Protein AF-A0A3D5NX37-F1 (afdb_monomer_lite)

Structure (mmCIF, N/CA/C/O backbone):
data_AF-A0A3D5NX37-F1
#
_entry.id   AF-A0A3D5NX37-F1
#
loop_
_atom_site.group_PDB
_atom_site.id
_atom_site.type_symbol
_atom_site.label_atom_id
_atom_site.label_alt_id
_atom_site.label_comp_id
_atom_site.label_asym_id
_atom_site.label_entity_id
_atom_site.label_seq_id
_atom_site.pdbx_PDB_ins_code
_atom_site.Cartn_x
_atom_site.Cartn_y
_atom_site.Cartn_z
_atom_site.occupancy
_atom_site.B_iso_or_equiv
_atom_site.auth_seq_id
_atom_site.auth_comp_id
_atom_site.auth_asym_id
_atom_site.auth_atom_id
_atom_site.pdbx_PDB_model_num
ATOM 1 N N . GLY A 1 1 ? -10.694 -16.046 5.430 1.00 52.34 1 GLY A N 1
ATOM 2 C CA . GLY A 1 1 ? -11.093 -16.613 4.126 1.00 52.34 1 GLY A CA 1
ATOM 3 C C . GLY A 1 1 ? -11.030 -15.527 3.077 1.00 52.34 1 GLY A C 1
ATOM 4 O O . GLY A 1 1 ? -11.311 -14.382 3.420 1.00 52.34 1 GLY A O 1
ATOM 5 N N . GLN A 1 2 ? -10.604 -15.851 1.856 1.00 57.47 2 GLN A N 1
ATOM 6 C CA . GLN A 1 2 ? -10.575 -14.900 0.739 1.00 57.47 2 GLN A CA 1
ATOM 7 C C . GLN A 1 2 ? -12.003 -14.463 0.359 1.00 57.47 2 GLN A C 1
ATOM 9 O O . GLN A 1 2 ? -12.978 -15.148 0.679 1.00 57.47 2 GLN A O 1
ATOM 14 N N . LEU A 1 3 ? -12.136 -13.279 -0.255 1.00 65.81 3 LEU A N 1
ATOM 15 C CA . LEU A 1 3 ? -13.433 -12.781 -0.726 1.00 65.81 3 LEU A CA 1
ATOM 16 C C . LEU A 1 3 ? -13.955 -13.598 -1.904 1.00 65.81 3 LEU A C 1
ATOM 18 O O . LEU A 1 3 ? -15.147 -13.848 -1.960 1.00 65.81 3 LEU A O 1
ATOM 22 N N . ILE A 1 4 ? -13.073 -14.005 -2.811 1.00 71.06 4 ILE A N 1
ATOM 23 C CA . ILE A 1 4 ? -13.372 -14.783 -4.013 1.00 71.06 4 ILE A CA 1
ATOM 24 C C . ILE A 1 4 ? -12.419 -15.975 -4.069 1.00 71.06 4 ILE A C 1
ATOM 26 O O . ILE A 1 4 ? -11.261 -15.837 -3.675 1.00 71.06 4 ILE A O 1
ATOM 30 N N . GLU A 1 5 ? -12.901 -17.122 -4.543 1.00 72.75 5 GLU A N 1
ATOM 31 C CA . GLU A 1 5 ? -12.061 -18.300 -4.775 1.00 72.75 5 GLU A CA 1
ATOM 32 C C . GLU A 1 5 ? -11.353 -18.179 -6.142 1.00 72.75 5 GLU A C 1
ATOM 34 O O . GLU A 1 5 ? -12.029 -17.856 -7.127 1.00 72.75 5 GLU A O 1
ATOM 39 N N . PRO A 1 6 ? -10.033 -18.442 -6.243 1.00 58.53 6 PRO A N 1
ATOM 40 C CA . PRO A 1 6 ? -9.231 -18.164 -7.445 1.00 58.53 6 PRO A CA 1
ATOM 41 C C . PRO A 1 6 ? -9.732 -18.816 -8.745 1.00 58.53 6 PRO A C 1
ATOM 43 O O . PRO A 1 6 ? -9.605 -18.223 -9.814 1.00 58.53 6 PRO A O 1
ATOM 46 N N . ASP A 1 7 ? -10.351 -19.997 -8.659 1.00 73.69 7 ASP A N 1
ATOM 47 C CA . ASP A 1 7 ? -10.769 -20.795 -9.824 1.00 73.69 7 ASP A CA 1
ATOM 48 C C . ASP A 1 7 ? -12.284 -20.762 -10.086 1.00 73.69 7 ASP A C 1
ATOM 50 O O . ASP A 1 7 ? -12.799 -21.445 -10.980 1.00 73.69 7 ASP A O 1
ATOM 54 N N . GLN A 1 8 ? -13.029 -19.961 -9.322 1.00 72.00 8 GLN A N 1
ATOM 55 C CA . GLN A 1 8 ? -14.478 -19.873 -9.446 1.00 72.00 8 GLN A CA 1
ATOM 56 C C . GLN A 1 8 ? -14.884 -18.651 -10.280 1.00 72.00 8 GLN A C 1
ATOM 58 O O . GLN A 1 8 ? -14.531 -17.509 -9.991 1.00 72.00 8 GLN A O 1
ATOM 63 N N . LYS A 1 9 ? -15.691 -18.875 -11.325 1.00 72.31 9 LYS A N 1
ATOM 64 C CA . LYS A 1 9 ? -16.332 -17.784 -12.073 1.00 72.31 9 LYS A CA 1
ATOM 65 C C . LYS A 1 9 ? -17.562 -17.298 -11.314 1.00 72.31 9 LYS A C 1
ATOM 67 O O . LYS A 1 9 ? -18.490 -18.068 -11.084 1.00 72.31 9 LYS A O 1
ATOM 72 N N . TYR A 1 10 ? -17.588 -16.011 -10.993 1.00 74.81 10 TYR A N 1
ATOM 73 C CA . TYR A 1 10 ? -18.726 -15.345 -10.361 1.00 74.81 10 TYR A CA 1
ATOM 74 C C . TYR A 1 10 ? -19.399 -14.398 -11.355 1.00 74.81 10 TYR A C 1
ATOM 76 O O . TYR A 1 10 ? -18.721 -13.752 -12.160 1.00 74.81 10 TYR A O 1
ATOM 84 N N . ALA A 1 11 ? -20.728 -14.275 -11.303 1.00 82.12 11 ALA A N 1
ATOM 85 C CA . ALA A 1 11 ? -21.389 -13.203 -12.033 1.00 82.12 11 ALA A CA 1
ATOM 86 C C . ALA A 1 11 ? -21.051 -11.854 -11.379 1.00 82.12 11 ALA A C 1
ATOM 88 O O . ALA A 1 11 ? -20.860 -11.765 -10.167 1.00 82.12 11 ALA A O 1
ATOM 89 N N . LYS A 1 12 ? -21.042 -10.769 -12.166 1.00 77.81 12 LYS A N 1
ATOM 90 C CA . LYS A 1 12 ? -20.786 -9.410 -11.651 1.00 77.81 12 LYS A CA 1
ATOM 91 C C . LYS A 1 12 ? -21.689 -9.064 -10.459 1.00 77.81 12 LYS A C 1
ATOM 93 O O . LYS A 1 12 ? -21.225 -8.448 -9.509 1.00 77.81 12 LYS A O 1
ATOM 98 N N . LYS A 1 13 ? -22.961 -9.474 -10.507 1.00 78.94 13 LYS A N 1
ATOM 99 C CA . LYS A 1 13 ? -23.920 -9.263 -9.417 1.00 78.94 13 LYS A CA 1
ATOM 100 C C . LYS A 1 13 ? -23.505 -9.992 -8.136 1.00 78.94 13 LYS A C 1
ATOM 102 O O . LYS A 1 13 ? -23.532 -9.381 -7.081 1.00 78.94 13 LYS A O 1
ATOM 107 N N . ASP A 1 14 ? -23.064 -11.243 -8.237 1.00 78.12 14 ASP A N 1
ATOM 108 C CA . ASP A 1 14 ? -22.654 -12.033 -7.070 1.00 78.12 14 ASP A CA 1
ATOM 109 C C . ASP A 1 14 ? -21.410 -11.440 -6.408 1.00 78.12 14 ASP A C 1
ATOM 111 O O . ASP A 1 14 ? -21.347 -11.345 -5.187 1.00 78.12 14 ASP A O 1
ATOM 115 N N . ILE A 1 15 ? -20.454 -10.965 -7.215 1.00 74.62 15 ILE A N 1
ATOM 116 C CA . ILE A 1 15 ? -19.291 -10.224 -6.718 1.00 74.62 15 ILE A CA 1
ATOM 117 C C . ILE A 1 15 ? -19.773 -8.986 -5.958 1.00 74.62 15 ILE A C 1
ATOM 119 O O . ILE A 1 15 ? -19.426 -8.813 -4.797 1.00 74.62 15 ILE A O 1
ATOM 123 N N . LEU A 1 16 ? -20.620 -8.154 -6.566 1.00 78.00 16 LEU A N 1
ATOM 124 C CA . LEU A 1 16 ? -21.129 -6.944 -5.916 1.00 78.00 16 LEU A CA 1
ATOM 125 C C . LEU A 1 16 ? -21.883 -7.250 -4.615 1.00 78.00 16 LEU A C 1
ATOM 127 O O . LEU A 1 16 ? -21.666 -6.564 -3.621 1.00 78.00 16 LEU A O 1
ATOM 131 N N . ASP A 1 17 ? -22.695 -8.305 -4.586 1.00 78.81 17 ASP A N 1
ATOM 132 C CA . ASP A 1 17 ? -23.428 -8.726 -3.392 1.00 78.81 17 ASP A CA 1
ATOM 133 C C . ASP A 1 17 ? -22.478 -9.243 -2.295 1.00 78.81 17 ASP A C 1
ATOM 135 O O . ASP A 1 17 ? -22.667 -8.952 -1.112 1.00 78.81 17 ASP A O 1
ATOM 139 N N . MET A 1 18 ? -21.431 -9.991 -2.658 1.00 76.88 18 MET A N 1
ATOM 140 C CA . MET A 1 18 ? -20.405 -10.460 -1.719 1.00 76.88 18 MET A CA 1
ATOM 141 C C . MET A 1 18 ? -19.597 -9.298 -1.139 1.00 76.88 18 MET A C 1
ATOM 143 O O . MET A 1 18 ? -19.368 -9.257 0.073 1.00 76.88 18 MET A O 1
ATOM 147 N N . PHE A 1 19 ? -19.220 -8.338 -1.985 1.00 77.50 19 PHE A N 1
ATOM 148 C CA . PHE A 1 19 ? -18.574 -7.094 -1.577 1.00 77.50 19 PHE A CA 1
ATOM 149 C C . PHE A 1 19 ? -19.484 -6.304 -0.630 1.00 77.50 19 PHE A C 1
ATOM 151 O O . PHE A 1 19 ? -19.064 -5.993 0.478 1.00 77.50 19 PHE A O 1
ATOM 158 N N . ALA A 1 20 ? -20.749 -6.073 -0.988 1.00 77.75 20 ALA A N 1
ATOM 159 C CA . ALA A 1 20 ? -21.695 -5.312 -0.167 1.00 77.75 20 ALA A CA 1
ATOM 160 C C . ALA A 1 20 ? -21.961 -5.943 1.212 1.00 77.75 20 ALA A C 1
ATOM 162 O O . ALA A 1 20 ? -22.226 -5.234 2.178 1.00 77.75 20 ALA A O 1
ATOM 163 N N . ARG A 1 21 ? -21.888 -7.276 1.329 1.00 83.06 21 ARG A N 1
ATOM 164 C CA . ARG A 1 21 ? -22.109 -7.980 2.606 1.00 83.06 21 ARG A CA 1
ATOM 165 C C . ARG A 1 21 ? -20.896 -7.975 3.527 1.00 83.06 21 ARG A C 1
ATOM 167 O O . ARG A 1 21 ? -21.065 -8.019 4.742 1.00 83.06 21 ARG A O 1
ATOM 174 N N . ARG A 1 22 ? -19.686 -8.018 2.965 1.00 88.38 22 ARG A N 1
ATOM 175 C CA . ARG A 1 22 ? -18.446 -8.222 3.735 1.00 88.38 22 ARG A CA 1
ATOM 176 C C . ARG A 1 22 ? -17.559 -6.995 3.806 1.00 88.38 22 ARG A C 1
ATOM 178 O O . ARG A 1 22 ? -16.679 -6.957 4.660 1.00 88.38 22 ARG A O 1
ATOM 185 N N . MET A 1 23 ? -17.762 -6.013 2.940 1.00 91.44 23 MET A N 1
ATOM 186 C CA . MET A 1 23 ? -17.013 -4.771 2.973 1.00 91.44 23 MET A CA 1
ATOM 187 C C . MET A 1 23 ? -17.841 -3.658 3.589 1.00 91.44 23 MET A C 1
ATOM 189 O O . MET A 1 23 ? -19.000 -3.444 3.255 1.00 91.44 23 MET A O 1
ATOM 193 N N . SER A 1 24 ? -17.203 -2.927 4.487 1.00 93.50 24 SER A N 1
ATOM 194 C CA . SER A 1 24 ? -17.636 -1.600 4.912 1.00 93.50 24 SER A CA 1
ATOM 195 C C . SER A 1 24 ? -16.491 -0.622 4.686 1.00 93.50 24 SER A C 1
ATOM 197 O O . SER A 1 24 ? -15.377 -1.046 4.388 1.00 93.50 24 SER A O 1
ATOM 199 N N . SER A 1 25 ? -16.715 0.670 4.878 1.00 95.31 25 SER A N 1
ATOM 200 C CA . SER A 1 25 ? -15.641 1.660 4.848 1.00 95.31 25 SER A CA 1
ATOM 201 C C . SER A 1 25 ? -15.690 2.569 6.059 1.00 95.31 25 SER A C 1
ATOM 203 O O . SER A 1 25 ? -16.752 2.785 6.639 1.00 95.31 25 SER A O 1
ATOM 205 N N . VAL A 1 26 ? -14.540 3.135 6.385 1.00 96.94 26 VAL A N 1
ATOM 206 C CA . VAL A 1 26 ? -14.404 4.293 7.262 1.00 96.94 26 VAL A CA 1
ATOM 207 C C . VAL A 1 26 ? -13.591 5.349 6.531 1.00 96.94 26 VAL A C 1
ATOM 209 O O . VAL A 1 26 ? -12.770 5.020 5.673 1.00 96.94 26 VAL A O 1
ATOM 212 N N . VAL A 1 27 ? -13.799 6.608 6.884 1.00 98.12 27 VAL A N 1
ATOM 213 C CA . VAL A 1 27 ? -12.935 7.705 6.456 1.00 98.12 27 VAL A CA 1
ATOM 214 C C . VAL A 1 27 ? -12.302 8.302 7.696 1.00 98.12 27 VAL A C 1
ATOM 216 O O . VAL A 1 27 ? -12.977 8.482 8.712 1.00 98.12 27 VAL A O 1
ATOM 219 N N . VAL A 1 28 ? -11.000 8.561 7.630 1.00 97.81 28 VAL A N 1
ATOM 220 C CA . VAL A 1 28 ? -10.253 9.150 8.741 1.00 97.81 28 VAL A CA 1
ATOM 221 C C . VAL A 1 28 ? -9.600 10.458 8.323 1.00 97.81 28 VAL A C 1
ATOM 223 O O . VAL A 1 28 ? -9.287 10.654 7.150 1.00 97.81 28 VAL A O 1
ATOM 226 N N . ASP A 1 29 ? -9.417 11.353 9.285 1.00 97.25 29 ASP A N 1
ATOM 227 C CA . ASP A 1 29 ? -8.592 12.547 9.111 1.00 97.25 29 ASP A CA 1
ATOM 228 C C . ASP A 1 29 ? -7.086 12.199 9.210 1.00 97.25 29 ASP A C 1
ATOM 230 O O . ASP A 1 29 ? -6.731 11.069 9.575 1.00 97.25 29 ASP A O 1
ATOM 234 N N . PRO A 1 30 ? -6.162 13.140 8.930 1.00 96.62 30 PRO A N 1
ATOM 235 C CA . PRO A 1 30 ? -4.724 12.882 9.034 1.00 96.62 30 PRO A CA 1
ATOM 236 C C . PRO A 1 30 ? -4.231 12.581 10.457 1.00 96.62 30 PRO A C 1
ATOM 238 O O . PRO A 1 30 ? -3.122 12.079 10.623 1.00 96.62 30 PRO A O 1
ATOM 241 N N . ALA A 1 31 ? -5.023 12.875 11.494 1.00 97.19 31 ALA A N 1
ATOM 242 C CA . ALA A 1 31 ? -4.719 12.490 12.871 1.00 97.19 31 ALA A CA 1
ATOM 243 C C . ALA A 1 31 ? -5.157 11.045 13.182 1.00 97.19 31 ALA A C 1
ATOM 245 O O . ALA A 1 31 ? -4.852 10.519 14.254 1.00 97.19 31 ALA A O 1
ATOM 246 N N . GLY A 1 32 ? -5.842 10.383 12.247 1.00 96.81 32 GLY A N 1
ATOM 247 C CA . GLY A 1 32 ? -6.384 9.042 12.409 1.00 96.81 32 GLY A CA 1
ATOM 248 C C . GLY A 1 32 ? -7.726 9.008 13.138 1.00 96.81 32 GLY A C 1
ATOM 249 O O . GLY A 1 32 ? -8.132 7.949 13.617 1.00 96.81 32 GLY A O 1
ATOM 250 N N . THR A 1 33 ? -8.428 10.135 13.245 1.00 97.44 33 THR A N 1
ATOM 251 C CA . THR A 1 33 ? -9.773 10.187 13.824 1.00 97.44 33 THR A CA 1
ATOM 252 C C . THR A 1 33 ? -10.800 9.798 12.772 1.00 97.44 33 THR A C 1
ATOM 254 O O . THR A 1 33 ? -10.772 10.305 11.655 1.00 97.44 33 THR A O 1
ATOM 257 N N . VAL A 1 34 ? -11.734 8.911 13.124 1.00 97.19 34 VAL A N 1
ATOM 258 C CA . VAL A 1 34 ? -12.842 8.545 12.231 1.00 97.19 34 VAL A CA 1
ATOM 259 C C . VAL A 1 34 ? -13.775 9.739 12.054 1.00 97.19 34 VAL A C 1
ATOM 261 O O . VAL A 1 34 ? -14.288 10.275 13.037 1.00 97.19 34 VAL A O 1
ATOM 264 N N . ILE A 1 35 ? -14.029 10.108 10.802 1.00 96.94 35 ILE A N 1
ATOM 265 C CA . ILE A 1 35 ? -15.011 11.122 10.427 1.00 96.94 35 ILE A CA 1
ATOM 266 C C . ILE A 1 35 ? -16.388 10.439 10.397 1.00 96.94 35 ILE A C 1
ATOM 268 O O . ILE A 1 35 ? -16.607 9.536 9.584 1.00 96.94 35 ILE A O 1
ATOM 272 N N . PRO A 1 36 ? -17.318 10.794 11.301 1.00 94.50 36 PRO A N 1
ATOM 273 C CA . PRO A 1 36 ? -18.606 10.118 11.389 1.00 94.50 36 PRO A CA 1
ATOM 274 C C . PRO A 1 36 ? -19.481 10.420 10.168 1.00 94.50 36 PRO A C 1
ATOM 276 O O . PRO A 1 36 ? -19.478 11.537 9.658 1.00 94.50 36 PRO A O 1
ATOM 279 N N . ASN A 1 37 ? -20.296 9.439 9.767 1.00 92.56 37 ASN A N 1
ATOM 280 C CA . ASN A 1 37 ? -21.267 9.546 8.668 1.00 92.56 37 ASN A CA 1
ATOM 281 C C . ASN A 1 37 ? -20.660 9.880 7.294 1.00 92.56 37 ASN A C 1
ATOM 283 O O . ASN A 1 37 ? -21.340 10.491 6.479 1.00 92.56 37 ASN A O 1
ATOM 287 N N . LEU A 1 38 ? -19.405 9.492 7.054 1.00 93.69 38 LEU A N 1
ATOM 288 C CA . LEU A 1 38 ? -18.746 9.624 5.758 1.00 93.69 38 LEU A CA 1
ATOM 289 C C . LEU A 1 38 ? -18.223 8.256 5.304 1.00 93.69 38 LEU A C 1
ATOM 291 O O . LEU A 1 38 ? -17.509 7.580 6.055 1.00 93.69 38 LEU A O 1
ATOM 295 N N . THR A 1 39 ? -18.569 7.842 4.088 1.00 92.00 39 THR A N 1
ATOM 296 C CA . THR A 1 39 ? -18.089 6.599 3.472 1.00 92.00 39 THR A CA 1
ATOM 297 C C . THR A 1 39 ? -17.038 6.866 2.398 1.00 92.00 39 THR A C 1
ATOM 299 O O . THR A 1 39 ? -16.852 7.985 1.927 1.00 92.00 39 THR A O 1
ATOM 302 N N . ALA A 1 40 ? -16.278 5.830 2.033 1.00 91.31 40 ALA A N 1
ATOM 303 C CA . ALA A 1 40 ? -15.161 5.975 1.099 1.00 91.31 40 ALA A CA 1
ATOM 304 C C . ALA A 1 40 ? -15.596 6.406 -0.314 1.00 91.31 40 ALA A C 1
ATOM 306 O O . ALA A 1 40 ? -14.828 7.051 -1.020 1.00 91.31 40 ALA A O 1
ATOM 307 N N . ASP A 1 41 ? -16.813 6.049 -0.713 1.00 88.44 41 ASP A N 1
ATOM 308 C CA . ASP A 1 41 ? -17.465 6.411 -1.972 1.00 88.44 41 ASP A CA 1
ATOM 309 C C . ASP A 1 41 ? -17.902 7.885 -2.041 1.00 88.44 41 ASP A C 1
ATOM 311 O O . ASP A 1 41 ? -18.132 8.399 -3.134 1.00 88.44 41 ASP A O 1
ATOM 315 N N . GLU A 1 42 ? -17.945 8.580 -0.903 1.00 91.12 42 GLU A N 1
ATOM 316 C CA . GLU A 1 42 ? -18.237 10.016 -0.810 1.00 91.12 42 GLU A CA 1
ATOM 317 C C . GLU A 1 42 ? -16.971 10.892 -0.838 1.00 91.12 42 GLU A C 1
ATOM 319 O O . GLU A 1 42 ? -17.073 12.120 -0.858 1.00 91.12 42 GLU A O 1
ATOM 324 N N . VAL A 1 43 ? -15.777 10.286 -0.824 1.00 91.88 43 VAL A N 1
ATOM 325 C CA . VAL A 1 43 ? -14.494 11.005 -0.834 1.00 91.88 43 VAL A CA 1
ATOM 326 C C . VAL A 1 43 ? -14.011 11.210 -2.265 1.00 91.88 43 VAL A C 1
ATOM 328 O O . VAL A 1 43 ? -13.809 10.253 -3.017 1.00 91.88 43 VAL A O 1
ATOM 331 N N . ASN A 1 44 ? -13.759 12.463 -2.633 1.00 88.38 44 ASN A N 1
ATOM 332 C CA . ASN A 1 44 ? -13.175 12.800 -3.923 1.00 88.38 44 ASN A CA 1
ATOM 333 C C . ASN A 1 44 ? -11.655 12.614 -3.904 1.00 88.38 44 ASN A C 1
ATOM 335 O O . ASN A 1 44 ? -10.989 12.765 -2.883 1.00 88.38 44 ASN A O 1
ATOM 339 N N . ALA A 1 45 ? -11.081 12.290 -5.063 1.00 76.62 45 ALA A N 1
ATOM 340 C CA . ALA A 1 45 ? -9.659 11.959 -5.173 1.00 76.62 45 ALA A CA 1
ATOM 341 C C . ALA A 1 45 ? -8.705 13.138 -4.880 1.00 76.62 45 ALA A C 1
ATOM 343 O O . ALA A 1 45 ? -7.512 12.913 -4.684 1.00 76.62 45 ALA A O 1
ATOM 344 N N . ASP A 1 46 ? -9.200 14.375 -4.900 1.00 81.25 46 ASP A N 1
ATOM 345 C CA . ASP A 1 46 ? -8.468 15.605 -4.585 1.00 81.25 46 ASP A CA 1
ATOM 346 C C . ASP A 1 46 ? -8.516 15.986 -3.095 1.00 81.25 46 ASP A C 1
ATOM 348 O O . ASP A 1 46 ? -7.724 16.822 -2.656 1.00 81.25 46 ASP A O 1
ATOM 352 N N . GLU A 1 47 ? -9.376 15.344 -2.299 1.00 87.62 47 GLU A N 1
ATOM 353 C CA . GLU A 1 47 ? -9.464 15.557 -0.853 1.00 87.62 47 GLU A CA 1
ATOM 354 C C . GLU A 1 47 ? -8.319 14.820 -0.143 1.00 87.62 47 GLU A C 1
ATOM 356 O O . GLU A 1 47 ? -8.340 13.607 0.065 1.00 87.62 47 GLU A O 1
ATOM 361 N N . THR A 1 48 ? -7.264 15.554 0.214 1.00 86.81 48 THR A N 1
ATOM 362 C CA . THR A 1 48 ? -6.042 14.969 0.792 1.00 86.81 48 THR A CA 1
ATOM 363 C C . THR A 1 48 ? -6.115 14.744 2.302 1.00 86.81 48 THR A C 1
ATOM 365 O O . THR A 1 48 ? -5.325 13.957 2.835 1.00 86.81 48 THR A O 1
ATOM 368 N N . ASP A 1 49 ? -7.064 15.396 2.975 1.00 92.75 49 ASP A N 1
ATOM 369 C CA . ASP A 1 49 ? -7.357 15.302 4.407 1.00 92.75 49 ASP A CA 1
ATOM 370 C C . ASP A 1 49 ? -8.436 14.259 4.739 1.00 92.75 49 ASP A C 1
ATOM 372 O O . ASP A 1 49 ? -8.740 14.031 5.907 1.00 92.75 49 ASP A O 1
ATOM 376 N N . ARG A 1 50 ? -8.988 13.586 3.726 1.00 96.56 50 ARG A N 1
ATOM 377 C CA . ARG A 1 50 ? -9.944 12.492 3.886 1.00 96.56 50 ARG A CA 1
ATOM 378 C C . ARG A 1 50 ? -9.318 11.204 3.400 1.00 96.56 50 ARG A C 1
ATOM 380 O O . ARG A 1 50 ? -9.023 11.034 2.222 1.00 96.56 50 ARG A O 1
ATOM 387 N N . LEU A 1 51 ? -9.097 10.288 4.330 1.00 97.50 51 LEU A N 1
ATOM 388 C CA . LEU A 1 51 ? -8.347 9.064 4.093 1.00 97.50 51 LEU A CA 1
ATOM 389 C C . LEU A 1 51 ? -9.310 7.868 4.132 1.00 97.50 51 LEU A C 1
ATOM 391 O O . LEU A 1 51 ? -9.628 7.370 5.217 1.00 97.50 51 LEU A O 1
ATOM 395 N N . PRO A 1 52 ? -9.830 7.414 2.975 1.00 97.50 52 PRO A N 1
ATOM 396 C CA . PRO A 1 52 ? -10.771 6.306 2.923 1.00 97.50 52 PRO A CA 1
ATOM 397 C C . PRO A 1 52 ? -10.070 4.965 3.148 1.00 97.50 52 PRO A C 1
ATOM 399 O O . PRO A 1 52 ? -9.044 4.665 2.535 1.00 97.50 52 PRO A O 1
ATOM 402 N N . ILE A 1 53 ? -10.667 4.126 3.990 1.00 97.75 53 ILE A N 1
ATOM 403 C CA . ILE A 1 53 ? -10.195 2.775 4.292 1.00 97.75 53 ILE A CA 1
ATOM 404 C C . ILE A 1 53 ? -11.375 1.819 4.175 1.00 97.75 53 ILE A C 1
ATOM 406 O O . ILE A 1 53 ? -12.400 1.964 4.842 1.00 97.75 53 ILE A O 1
ATOM 410 N N . TYR A 1 54 ? -11.212 0.799 3.348 1.00 96.75 54 TYR A N 1
ATOM 411 C CA . TYR A 1 54 ? -12.158 -0.290 3.203 1.00 96.75 54 TYR A CA 1
ATOM 412 C C . TYR A 1 54 ? -11.812 -1.418 4.176 1.00 96.75 54 TYR A C 1
ATOM 414 O O . TYR A 1 54 ? -10.667 -1.854 4.277 1.00 96.75 54 TYR A O 1
ATOM 422 N N . LEU A 1 55 ? -12.817 -1.913 4.885 1.00 96.25 55 LEU A N 1
ATOM 423 C CA . LEU A 1 55 ? -12.702 -2.943 5.907 1.00 96.25 55 LEU A CA 1
ATOM 424 C C . LEU A 1 55 ? -13.327 -4.228 5.388 1.00 96.25 55 LEU A C 1
ATOM 426 O O . LEU A 1 55 ? -14.526 -4.261 5.112 1.00 96.25 55 LEU A O 1
ATOM 430 N N . LEU A 1 56 ? -12.532 -5.288 5.298 1.00 94.88 56 LEU A N 1
ATOM 431 C CA . LEU A 1 56 ? -13.031 -6.621 4.988 1.00 94.88 56 LEU A CA 1
ATOM 432 C C . LEU A 1 56 ? -13.419 -7.342 6.276 1.00 94.88 56 LEU A C 1
ATOM 434 O O . LEU A 1 56 ? -12.580 -7.520 7.156 1.00 94.88 56 LEU A O 1
ATOM 438 N N . LYS A 1 57 ? -14.655 -7.826 6.358 1.00 93.19 57 LYS A N 1
ATOM 439 C CA . LYS A 1 57 ? -15.185 -8.579 7.494 1.00 93.19 57 LYS A CA 1
ATOM 440 C C . LYS A 1 57 ? -15.381 -10.056 7.170 1.00 93.19 57 LYS A C 1
ATOM 442 O O . LYS A 1 57 ? -15.696 -10.428 6.036 1.00 93.19 57 LYS A O 1
ATOM 447 N N . ASP A 1 58 ? -15.197 -10.900 8.179 1.00 90.38 58 ASP A N 1
ATOM 448 C CA . ASP A 1 58 ? -15.600 -12.303 8.118 1.00 90.38 58 ASP A CA 1
ATOM 449 C C . ASP A 1 58 ? -17.117 -12.478 8.327 1.00 90.38 58 ASP A C 1
ATOM 451 O O . ASP A 1 58 ? -17.875 -11.514 8.440 1.00 90.38 58 ASP A O 1
ATOM 455 N N . ALA A 1 59 ? -17.577 -13.732 8.358 1.00 86.88 59 ALA A N 1
ATOM 456 C CA . ALA A 1 59 ? -18.990 -14.057 8.557 1.00 86.88 59 ALA A CA 1
ATOM 457 C C . ALA A 1 59 ? -19.534 -13.654 9.942 1.00 86.88 59 ALA A C 1
ATOM 459 O O . ALA A 1 59 ? -20.744 -13.505 10.085 1.00 86.88 59 ALA A O 1
ATOM 460 N N . ASN A 1 60 ? -18.659 -13.459 10.932 1.00 88.75 60 ASN A N 1
ATOM 461 C CA . ASN A 1 60 ? -19.015 -13.040 12.287 1.00 88.75 60 ASN A CA 1
ATOM 462 C C . ASN A 1 60 ? -18.953 -11.511 12.451 1.00 88.75 60 ASN A C 1
ATOM 464 O O . ASN A 1 60 ? -19.237 -10.993 13.528 1.00 88.75 60 ASN A O 1
ATOM 468 N N . GLY A 1 61 ? -18.581 -10.782 11.394 1.00 88.38 61 GLY A N 1
ATOM 469 C CA . GLY A 1 61 ? -18.446 -9.329 11.400 1.00 88.38 61 GLY A CA 1
ATOM 470 C C . GLY A 1 61 ? -17.086 -8.819 11.884 1.00 88.38 61 GLY A C 1
ATOM 471 O O . GLY A 1 61 ? -16.896 -7.602 11.934 1.00 88.38 61 GLY A O 1
ATOM 472 N N . ALA A 1 62 ? -16.133 -9.703 12.199 1.00 91.94 62 ALA A N 1
ATOM 473 C CA . ALA A 1 62 ? -14.795 -9.305 12.624 1.00 91.94 62 ALA A CA 1
ATOM 474 C C . ALA A 1 62 ? -13.981 -8.797 11.427 1.00 91.94 62 ALA A C 1
ATOM 476 O O . ALA A 1 62 ? -13.980 -9.412 10.358 1.00 91.94 62 ALA A O 1
ATOM 477 N N . VAL A 1 63 ? -13.276 -7.673 11.595 1.00 94.88 63 VAL A N 1
ATOM 478 C CA . VAL A 1 63 ? -12.420 -7.114 10.539 1.00 94.88 63 VAL A CA 1
ATOM 479 C C . VAL A 1 63 ? -11.178 -7.989 10.371 1.00 94.88 63 VAL A C 1
ATOM 481 O O . VAL A 1 63 ? -10.400 -8.179 11.300 1.00 94.88 63 VAL A O 1
ATOM 484 N N . THR A 1 64 ? -10.986 -8.503 9.161 1.00 95.69 64 THR A N 1
ATOM 485 C CA . THR A 1 64 ? -9.881 -9.392 8.775 1.00 95.69 64 THR A CA 1
ATOM 486 C C . THR A 1 64 ? -8.862 -8.727 7.858 1.00 95.69 64 THR A C 1
ATOM 488 O O . THR A 1 64 ? -7.769 -9.272 7.688 1.00 95.69 64 THR A O 1
ATOM 491 N N . ALA A 1 65 ? -9.202 -7.586 7.249 1.00 97.06 65 ALA A N 1
ATOM 492 C CA . ALA A 1 65 ? -8.269 -6.800 6.453 1.00 97.06 65 ALA A CA 1
ATOM 493 C C . ALA A 1 65 ? -8.665 -5.323 6.367 1.00 97.06 65 ALA A C 1
ATOM 495 O O . ALA A 1 65 ? -9.852 -4.986 6.405 1.00 97.06 65 ALA A O 1
ATOM 496 N N . TYR A 1 66 ? -7.659 -4.479 6.160 1.00 98.12 66 TYR A N 1
ATOM 497 C CA . TYR A 1 66 ? -7.774 -3.039 5.950 1.00 98.12 66 TYR A CA 1
ATOM 498 C C . TYR A 1 66 ? -7.158 -2.698 4.598 1.00 98.12 66 TYR A C 1
ATOM 500 O O . TYR A 1 66 ? -5.965 -2.905 4.400 1.00 98.12 66 TYR A O 1
ATOM 508 N N . CYS A 1 67 ? -7.963 -2.205 3.664 1.00 98.06 67 CYS A N 1
ATOM 509 C CA . CYS A 1 67 ? -7.563 -1.888 2.298 1.00 98.06 67 CYS A CA 1
ATOM 510 C C . CYS A 1 67 ? -7.671 -0.381 2.060 1.00 98.06 67 CYS A C 1
ATOM 512 O O . CYS A 1 67 ? -8.715 0.209 2.328 1.00 98.06 67 CYS A O 1
ATOM 514 N N . PHE A 1 68 ? -6.613 0.248 1.563 1.00 97.88 68 PHE A N 1
ATOM 515 C CA . PHE A 1 68 ? -6.553 1.698 1.378 1.00 97.88 68 PHE A CA 1
ATOM 516 C C . PHE A 1 68 ? -5.850 2.057 0.065 1.00 97.88 68 PHE A C 1
ATOM 518 O O . PHE A 1 68 ? -5.017 1.282 -0.424 1.00 97.88 68 PHE A O 1
ATOM 525 N N . PRO A 1 69 ? -6.233 3.185 -0.562 1.00 97.25 69 PRO A N 1
ATOM 526 C CA . PRO A 1 69 ? -5.648 3.598 -1.825 1.00 97.25 69 PRO A CA 1
ATOM 527 C C . PRO A 1 69 ? -4.185 3.990 -1.634 1.00 97.25 69 PRO A C 1
ATOM 529 O O . PRO A 1 69 ? -3.820 4.620 -0.644 1.00 97.25 69 PRO A O 1
ATOM 532 N N . ILE A 1 70 ? -3.374 3.645 -2.628 1.00 97.88 70 ILE A N 1
ATOM 533 C CA . ILE A 1 70 ? -1.991 4.101 -2.758 1.00 97.88 70 ILE A CA 1
ATOM 534 C C . ILE A 1 70 ? -1.820 4.747 -4.127 1.00 97.88 70 ILE A C 1
ATOM 536 O O . ILE A 1 70 ? -2.339 4.242 -5.132 1.00 97.88 70 ILE A O 1
ATOM 540 N N . SER A 1 71 ? -1.118 5.870 -4.202 1.00 97.31 71 SER A N 1
ATOM 541 C CA . SER A 1 71 ? -0.838 6.486 -5.492 1.00 97.31 71 SER A CA 1
ATOM 542 C C . SER A 1 71 ? 0.332 7.445 -5.462 1.00 97.31 71 SER A C 1
ATOM 544 O O . SER A 1 71 ? 0.547 8.173 -4.500 1.00 97.31 71 SER A O 1
ATOM 546 N N . GLY A 1 72 ? 1.020 7.542 -6.590 1.00 97.56 72 GLY A N 1
ATOM 547 C CA . GLY A 1 72 ? 2.040 8.557 -6.763 1.00 97.56 72 GLY A CA 1
ATOM 548 C C . GLY A 1 72 ? 2.751 8.440 -8.091 1.00 97.56 72 GLY A C 1
ATOM 549 O O . GLY A 1 72 ? 2.315 7.741 -9.007 1.00 97.56 72 GLY A O 1
ATOM 550 N N . LYS A 1 73 ? 3.843 9.184 -8.221 1.00 98.19 73 LYS A N 1
ATOM 551 C CA . LYS A 1 73 ? 4.607 9.258 -9.461 1.00 98.19 73 LYS A CA 1
ATOM 552 C C . LYS A 1 73 ? 5.455 7.989 -9.642 1.00 98.19 73 LYS A C 1
ATOM 554 O O . LYS A 1 73 ? 6.281 7.675 -8.794 1.00 98.19 73 LYS A O 1
ATOM 559 N N . GLY A 1 74 ? 5.253 7.283 -10.756 1.00 96.81 74 GLY A N 1
ATOM 560 C CA . GLY A 1 74 ? 6.171 6.266 -11.280 1.00 96.81 74 GLY A CA 1
ATOM 561 C C . GLY A 1 74 ? 7.302 6.910 -12.091 1.00 96.81 74 GLY A C 1
ATOM 562 O O . GLY A 1 74 ? 7.748 8.012 -11.776 1.00 96.81 74 GLY A O 1
ATOM 563 N N . LEU A 1 75 ? 7.763 6.272 -13.172 1.00 96.81 75 LEU A N 1
ATOM 564 C CA . LEU A 1 75 ? 8.693 6.936 -14.092 1.00 96.81 75 LEU A CA 1
ATOM 565 C C . LEU A 1 75 ? 7.952 7.869 -15.059 1.00 96.81 75 LEU A C 1
ATOM 567 O O . LEU A 1 75 ? 8.309 9.041 -15.188 1.00 96.81 75 LEU A O 1
ATOM 571 N N . TRP A 1 76 ? 6.927 7.355 -15.737 1.00 94.69 76 TRP A N 1
ATOM 572 C CA . TRP A 1 76 ? 6.253 8.048 -16.840 1.00 94.69 76 TRP A CA 1
ATOM 573 C C . TRP A 1 76 ? 4.889 8.611 -16.462 1.00 94.69 76 TRP A C 1
ATOM 575 O O . TRP A 1 76 ? 4.368 9.489 -17.145 1.00 94.69 76 TRP A O 1
ATOM 585 N N . SER A 1 77 ? 4.288 8.086 -15.399 1.00 97.12 77 SER A N 1
ATOM 586 C CA . SER A 1 77 ? 2.872 8.283 -15.112 1.00 97.12 77 SER A CA 1
ATOM 587 C C . SER A 1 77 ? 2.575 8.292 -13.618 1.00 97.12 77 SER A C 1
ATOM 589 O O . SER A 1 77 ? 3.414 7.920 -12.797 1.00 97.12 77 SER A O 1
ATOM 591 N N . THR A 1 78 ? 1.355 8.687 -13.261 1.00 97.81 78 THR A N 1
ATOM 592 C CA . THR A 1 78 ? 0.811 8.382 -11.938 1.00 97.81 78 THR A CA 1
ATOM 593 C C . THR A 1 78 ? 0.417 6.910 -11.889 1.00 97.81 78 THR A C 1
ATOM 595 O O . THR A 1 78 ? -0.408 6.453 -12.682 1.00 97.81 78 THR A O 1
ATOM 598 N N . VAL A 1 79 ? 0.990 6.189 -10.933 1.00 98.44 79 VAL A N 1
ATOM 599 C CA . VAL A 1 79 ? 0.610 4.827 -10.573 1.00 98.44 79 VAL A CA 1
ATOM 600 C C . VAL A 1 79 ? -0.465 4.911 -9.494 1.00 98.44 79 VAL A C 1
ATOM 602 O O . VAL A 1 79 ? -0.306 5.651 -8.524 1.00 98.44 79 VAL A O 1
ATOM 605 N N . LYS A 1 80 ? -1.559 4.168 -9.660 1.00 98.31 80 LYS A N 1
ATOM 606 C CA . LYS A 1 80 ? -2.637 4.046 -8.671 1.00 98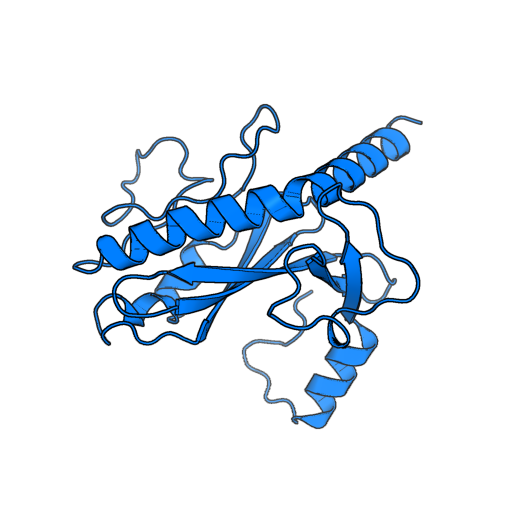.31 80 LYS A CA 1
ATOM 607 C C . LYS A 1 80 ? -2.889 2.586 -8.340 1.00 98.31 80 LYS A C 1
ATOM 609 O O . LYS A 1 80 ? -2.887 1.726 -9.227 1.00 98.31 80 LYS A O 1
ATOM 614 N N . GLY A 1 81 ? -3.144 2.326 -7.070 1.00 98.06 81 GLY A N 1
ATOM 615 C CA . GLY A 1 81 ? -3.325 0.989 -6.549 1.00 98.06 81 GLY A CA 1
ATOM 616 C C . GLY A 1 81 ? -4.083 0.956 -5.234 1.00 98.06 81 GLY A C 1
ATOM 617 O O . GLY A 1 81 ? -4.571 1.974 -4.743 1.00 98.06 81 GLY A O 1
ATOM 618 N N . TYR A 1 82 ? -4.145 -0.243 -4.673 1.00 98.31 82 TYR A N 1
ATOM 619 C CA . TYR A 1 82 ? -4.610 -0.494 -3.317 1.00 98.31 82 TYR A CA 1
ATOM 620 C C . TYR A 1 82 ? -3.597 -1.373 -2.593 1.00 98.31 82 TYR A C 1
ATOM 622 O O . TYR A 1 82 ? -3.082 -2.330 -3.177 1.00 98.31 82 TYR A O 1
ATOM 630 N N . LEU A 1 83 ? -3.350 -1.065 -1.323 1.00 98.69 83 LEU A N 1
ATOM 631 C CA . LEU A 1 83 ? -2.631 -1.932 -0.397 1.00 98.69 83 LEU A CA 1
ATOM 632 C C . LEU A 1 83 ? -3.619 -2.457 0.645 1.00 98.69 83 LEU A C 1
ATOM 634 O O . LEU A 1 83 ? -4.416 -1.693 1.188 1.00 98.69 83 LEU A O 1
ATOM 638 N N . ALA A 1 84 ? -3.553 -3.755 0.932 1.00 98.56 84 ALA A N 1
ATOM 639 C CA . ALA A 1 84 ? -4.321 -4.388 1.989 1.00 98.56 84 ALA A CA 1
ATOM 640 C C . ALA A 1 84 ? -3.394 -4.934 3.078 1.00 98.56 84 ALA A C 1
ATOM 642 O O . ALA A 1 84 ? -2.461 -5.686 2.791 1.00 98.56 84 ALA A O 1
ATOM 643 N N . LEU A 1 85 ? -3.690 -4.598 4.330 1.00 98.75 85 LEU A N 1
ATOM 644 C CA . LEU A 1 85 ? -3.068 -5.173 5.519 1.00 98.75 85 LEU A CA 1
ATOM 645 C C . LEU A 1 85 ? -4.020 -6.176 6.174 1.00 98.75 85 LEU A C 1
ATOM 647 O O . LEU A 1 85 ? -5.240 -6.033 6.088 1.00 98.75 85 LEU A O 1
ATOM 651 N N . ASP A 1 86 ? -3.463 -7.183 6.833 1.00 98.38 86 ASP A N 1
ATOM 652 C CA . ASP A 1 86 ? -4.188 -8.100 7.705 1.00 98.38 86 ASP A CA 1
ATOM 653 C C . ASP A 1 86 ? -4.747 -7.393 8.948 1.00 98.38 86 ASP A C 1
ATOM 655 O O . ASP A 1 86 ? -4.514 -6.208 9.198 1.00 98.38 86 ASP A O 1
ATOM 659 N N . SER A 1 87 ? -5.517 -8.134 9.749 1.00 96.75 87 SER A N 1
ATOM 660 C CA . SER A 1 87 ? -6.111 -7.635 10.993 1.00 96.75 87 SER A CA 1
ATOM 661 C C . SER A 1 87 ? -5.082 -7.180 12.035 1.00 96.75 87 SER A C 1
ATOM 663 O O . SER A 1 87 ? -5.443 -6.445 12.948 1.00 96.75 87 SER A O 1
ATOM 665 N N . ASP A 1 88 ? -3.818 -7.593 11.900 1.00 96.81 88 ASP A N 1
ATOM 666 C CA . ASP A 1 88 ? -2.703 -7.146 12.744 1.00 96.81 88 ASP A CA 1
ATOM 667 C C . ASP A 1 88 ? -2.192 -5.736 12.389 1.00 96.81 88 ASP A C 1
ATOM 669 O O . ASP A 1 88 ? -1.344 -5.194 13.102 1.00 96.81 88 ASP A O 1
ATOM 673 N N . LEU A 1 89 ? -2.698 -5.139 11.297 1.00 98.00 89 LEU A N 1
ATOM 674 C CA . LEU A 1 89 ? -2.292 -3.828 10.787 1.00 98.00 89 LEU A CA 1
ATOM 675 C C . LEU A 1 89 ? -0.778 -3.716 10.553 1.00 98.00 89 LEU A C 1
ATOM 677 O O . LEU A 1 89 ? -0.198 -2.640 10.709 1.00 98.00 89 LEU A O 1
ATOM 681 N N . ASN A 1 90 ? -0.131 -4.829 10.210 1.00 98.38 90 ASN A N 1
ATOM 682 C CA . ASN A 1 90 ? 1.304 -4.900 9.954 1.00 98.38 90 ASN A CA 1
ATOM 683 C C . ASN A 1 90 ? 1.613 -5.778 8.737 1.00 98.38 90 ASN A C 1
ATOM 685 O O . ASN A 1 90 ? 2.389 -5.390 7.865 1.00 98.38 90 ASN A O 1
ATOM 689 N N . THR A 1 91 ? 0.999 -6.956 8.672 1.00 98.69 91 THR A N 1
ATOM 690 C CA . THR A 1 91 ? 1.246 -7.933 7.618 1.00 98.69 91 THR A CA 1
ATOM 691 C C . THR A 1 91 ? 0.475 -7.547 6.360 1.00 98.69 91 THR A C 1
ATOM 693 O O . THR A 1 91 ? -0.726 -7.300 6.395 1.00 98.69 91 THR A O 1
ATOM 696 N N . VAL A 1 92 ? 1.162 -7.483 5.226 1.00 98.75 92 VAL A N 1
ATOM 697 C CA . VAL A 1 92 ? 0.569 -7.197 3.924 1.00 98.75 92 VAL A CA 1
ATOM 698 C C . VAL A 1 92 ? -0.203 -8.422 3.456 1.00 98.75 92 VAL A C 1
ATOM 700 O O . VAL A 1 92 ? 0.367 -9.479 3.184 1.00 98.75 92 VAL A O 1
ATOM 703 N N . ARG A 1 93 ? -1.515 -8.258 3.314 1.00 98.25 93 ARG A N 1
ATOM 704 C CA . ARG A 1 93 ? -2.403 -9.260 2.726 1.00 98.25 93 ARG A CA 1
ATOM 705 C C . ARG A 1 93 ? -2.275 -9.302 1.206 1.00 98.25 93 ARG A C 1
ATOM 707 O O . ARG A 1 93 ? -2.424 -10.362 0.609 1.00 98.25 93 ARG A O 1
ATOM 714 N N . GLY A 1 94 ? -2.026 -8.155 0.583 1.00 98.12 94 GLY A N 1
ATOM 715 C CA . GLY A 1 94 ? -1.830 -8.046 -0.857 1.00 98.12 94 GLY A CA 1
ATOM 716 C C . GLY A 1 94 ? -1.757 -6.599 -1.323 1.00 98.12 94 GLY A C 1
ATOM 717 O O . GLY A 1 94 ? -2.109 -5.676 -0.591 1.00 98.12 94 GLY A O 1
ATOM 718 N N . ILE A 1 95 ? -1.307 -6.414 -2.558 1.00 98.56 95 ILE A N 1
ATOM 719 C CA . ILE A 1 95 ? -1.217 -5.122 -3.236 1.00 98.56 95 ILE A CA 1
ATOM 720 C C . ILE A 1 95 ? -1.707 -5.289 -4.675 1.00 98.56 95 ILE A C 1
ATOM 722 O O . ILE A 1 95 ? -1.585 -6.365 -5.255 1.00 98.56 95 ILE A O 1
ATOM 726 N N . THR A 1 96 ? -2.258 -4.238 -5.268 1.00 98.06 96 THR A N 1
ATOM 727 C CA . THR A 1 96 ? -2.593 -4.226 -6.695 1.00 98.06 96 THR A CA 1
ATOM 728 C C . THR A 1 96 ? -2.391 -2.839 -7.280 1.00 98.06 96 THR A C 1
ATOM 730 O O . THR A 1 96 ? -2.584 -1.840 -6.588 1.00 98.06 96 THR A O 1
ATOM 733 N N . PHE A 1 97 ? -2.041 -2.775 -8.563 1.00 98.06 97 PHE A N 1
ATOM 734 C CA . PHE A 1 97 ? -1.904 -1.537 -9.322 1.00 98.06 97 PHE A CA 1
ATOM 735 C C . PHE A 1 97 ? -2.849 -1.595 -10.520 1.00 98.06 97 PHE A C 1
ATOM 737 O O . PHE A 1 97 ? -2.631 -2.368 -11.450 1.00 98.06 97 PHE A O 1
ATOM 744 N N . TYR A 1 98 ? -3.912 -0.792 -10.489 1.00 95.50 98 TYR A N 1
ATOM 745 C CA . TYR A 1 98 ? -4.997 -0.860 -11.474 1.00 95.50 98 TYR A CA 1
ATOM 746 C C . TYR A 1 98 ? -4.908 0.222 -12.558 1.00 95.50 98 TYR A C 1
ATOM 748 O O . TYR A 1 98 ? -5.620 0.153 -13.557 1.00 95.50 98 TYR A O 1
ATOM 756 N N . SER A 1 99 ? -4.064 1.241 -12.372 1.00 97.38 99 SER A N 1
ATOM 757 C CA . SER A 1 99 ? -3.872 2.313 -13.351 1.00 97.38 99 SER A CA 1
ATOM 758 C C . SER A 1 99 ? -2.425 2.781 -13.349 1.00 97.38 99 SER A C 1
ATOM 760 O O . SER A 1 99 ? -1.923 3.246 -12.327 1.00 97.38 99 SER A O 1
ATOM 762 N N . HIS A 1 100 ? -1.777 2.702 -14.507 1.00 98.12 100 HIS A N 1
ATOM 763 C CA . HIS A 1 100 ? -0.451 3.255 -14.765 1.00 98.12 100 HIS A CA 1
ATOM 764 C C . HIS A 1 100 ? -0.223 3.403 -16.278 1.00 98.12 100 HIS A C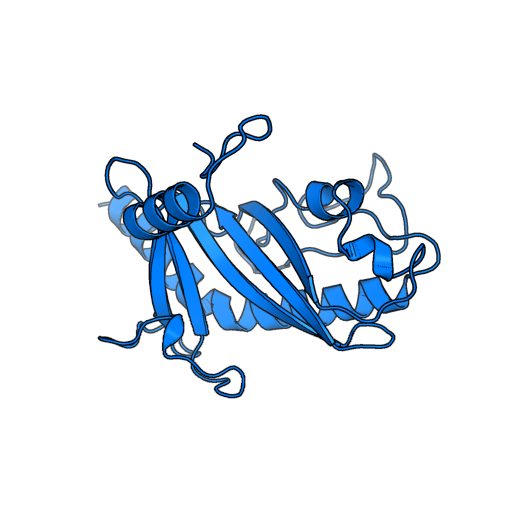 1
ATOM 766 O O . HIS A 1 100 ? -0.882 2.755 -17.087 1.00 98.12 100 HIS A O 1
ATOM 772 N N . GLY A 1 101 ? 0.748 4.230 -16.652 1.00 97.75 101 GLY A N 1
ATOM 773 C CA . GLY A 1 101 ? 1.247 4.422 -18.019 1.00 97.75 101 GLY A CA 1
ATOM 774 C C . GLY A 1 101 ? 2.708 3.994 -18.200 1.00 97.75 101 GLY A C 1
ATOM 775 O O . GLY A 1 101 ? 3.377 4.460 -19.116 1.00 97.75 101 GLY A O 1
ATOM 776 N N . GLU A 1 102 ? 3.232 3.154 -17.304 1.00 98.12 102 GLU A N 1
ATOM 777 C CA . GLU A 1 102 ? 4.604 2.644 -17.390 1.00 98.12 102 GLU A CA 1
ATOM 778 C C . GLU A 1 102 ? 4.820 1.722 -18.607 1.00 98.12 102 GLU A C 1
ATOM 780 O O . GLU A 1 102 ? 3.891 1.090 -19.109 1.00 98.12 102 GLU A O 1
ATOM 785 N N . THR A 1 103 ? 6.067 1.617 -19.073 1.00 97.44 103 THR A N 1
ATOM 786 C CA . THR A 1 103 ? 6.417 0.857 -20.283 1.00 97.44 103 THR A CA 1
ATOM 787 C C . THR A 1 103 ? 6.181 -0.653 -20.097 1.00 97.44 103 THR A C 1
ATOM 789 O O . THR A 1 103 ? 6.770 -1.236 -19.178 1.00 97.44 103 THR A O 1
ATOM 792 N N . PRO A 1 104 ? 5.383 -1.316 -20.960 1.00 96.94 104 PRO A N 1
ATOM 793 C CA . PRO A 1 104 ? 5.192 -2.768 -20.924 1.00 96.94 104 PRO A CA 1
ATOM 794 C C . PRO A 1 104 ? 6.519 -3.538 -21.002 1.00 96.94 104 PRO A C 1
ATOM 796 O O . PRO A 1 104 ? 7.408 -3.160 -21.763 1.00 96.94 104 PRO A O 1
ATOM 799 N N . GLY A 1 105 ? 6.6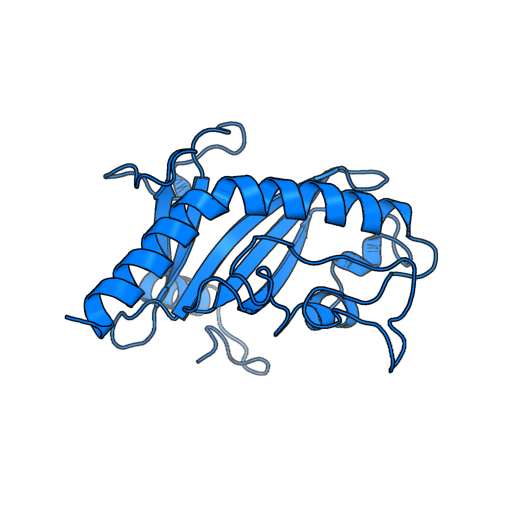64 -4.602 -20.206 1.00 93.75 105 GLY A N 1
ATOM 800 C CA . GLY A 1 105 ? 7.904 -5.387 -20.106 1.00 93.75 105 GLY A CA 1
ATOM 801 C C . GLY A 1 105 ? 9.031 -4.730 -19.294 1.00 93.75 105 GLY A C 1
ATOM 802 O O . GLY A 1 105 ? 10.074 -5.348 -19.096 1.00 93.75 105 GLY A O 1
ATOM 803 N N . LEU A 1 106 ? 8.831 -3.498 -18.815 1.00 94.94 106 LEU A N 1
ATOM 804 C CA . LEU A 1 106 ? 9.689 -2.807 -17.848 1.00 94.94 106 LEU A CA 1
ATOM 805 C C . LEU A 1 106 ? 8.831 -2.415 -16.636 1.00 94.94 106 LEU A C 1
ATOM 807 O O . LEU A 1 106 ? 8.299 -3.280 -15.953 1.00 94.94 106 LEU A O 1
ATOM 811 N N . GLY A 1 107 ? 8.628 -1.119 -16.381 1.00 95.44 107 GLY A N 1
ATOM 812 C CA . GLY A 1 107 ? 7.819 -0.644 -15.256 1.00 95.44 107 GLY A CA 1
ATOM 813 C C . GLY A 1 107 ? 6.355 -1.085 -15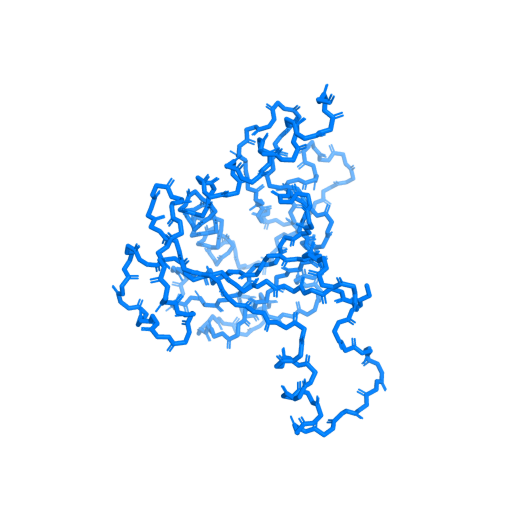.309 1.00 95.44 107 GLY A C 1
ATOM 814 O O . GLY A 1 107 ? 5.698 -1.106 -14.280 1.00 95.44 107 GLY A O 1
ATOM 815 N N . GLY A 1 108 ? 5.841 -1.481 -16.477 1.00 96.44 108 GLY A N 1
ATOM 816 C CA . GLY A 1 108 ? 4.494 -2.036 -16.608 1.00 96.44 108 GLY A CA 1
ATOM 817 C C . GLY A 1 108 ? 4.314 -3.411 -15.957 1.00 96.44 108 GLY A C 1
ATOM 818 O O . GLY A 1 108 ? 3.181 -3.844 -15.778 1.00 96.44 108 GLY A O 1
ATOM 819 N N . GLU A 1 109 ? 5.400 -4.083 -15.565 1.00 97.38 109 GLU A N 1
ATOM 820 C CA . GLU A 1 109 ? 5.330 -5.362 -14.852 1.00 97.38 109 GLU A CA 1
ATOM 821 C C . GLU A 1 109 ? 4.782 -5.232 -13.421 1.00 97.38 109 GLU A C 1
ATOM 823 O O . GLU A 1 109 ? 4.430 -6.237 -12.809 1.00 97.38 109 GLU A O 1
ATOM 828 N N . ILE A 1 110 ? 4.646 -4.008 -12.895 1.00 97.56 110 ILE A N 1
ATOM 829 C CA . ILE A 1 110 ? 4.112 -3.760 -11.547 1.00 97.56 110 ILE A CA 1
ATOM 830 C C . ILE A 1 110 ? 2.697 -4.315 -11.348 1.00 97.56 110 ILE A C 1
ATOM 832 O O . ILE A 1 110 ? 2.315 -4.607 -10.226 1.00 97.56 110 ILE A O 1
ATOM 836 N N . SER A 1 111 ? 1.915 -4.479 -12.417 1.00 96.44 111 SER A N 1
ATOM 837 C CA . SER A 1 111 ? 0.547 -5.009 -12.361 1.00 96.44 111 SER A CA 1
ATOM 838 C C . SER A 1 111 ? 0.461 -6.529 -12.548 1.00 96.44 111 SER A C 1
ATOM 840 O O . SER A 1 111 ? -0.640 -7.068 -12.640 1.00 96.44 111 SER A O 1
ATOM 842 N N . LYS A 1 112 ? 1.595 -7.237 -12.639 1.00 97.38 112 LYS A N 1
ATOM 843 C CA . LYS A 1 112 ? 1.634 -8.690 -12.855 1.00 97.38 112 LYS A CA 1
ATOM 844 C C . LYS A 1 112 ? 1.654 -9.456 -11.540 1.00 97.38 112 LYS A C 1
ATOM 846 O O . LYS A 1 112 ? 2.338 -9.044 -10.605 1.00 97.38 112 LYS A O 1
ATOM 851 N N . ASP A 1 113 ? 0.994 -10.615 -11.536 1.00 96.75 113 ASP A N 1
ATOM 852 C CA . ASP A 1 113 ? 0.895 -11.520 -10.381 1.00 96.75 113 ASP A CA 1
ATOM 853 C C . ASP A 1 113 ? 2.265 -11.810 -9.776 1.00 96.75 113 ASP A C 1
ATOM 855 O O . ASP A 1 113 ? 2.477 -11.572 -8.591 1.00 96.75 113 ASP A O 1
ATOM 859 N N . TRP A 1 114 ? 3.240 -12.169 -10.619 1.00 95.38 114 TRP A N 1
ATOM 860 C CA . TRP A 1 114 ? 4.598 -12.467 -10.167 1.00 95.38 114 TRP A CA 1
ATOM 861 C C . TRP A 1 114 ? 5.200 -11.341 -9.322 1.00 95.38 114 TRP A C 1
ATOM 863 O O . TRP A 1 114 ? 5.964 -11.626 -8.408 1.00 95.38 114 TRP A O 1
ATOM 873 N N . PHE A 1 115 ? 4.889 -10.074 -9.613 1.00 97.81 115 PHE A N 1
ATOM 874 C CA . PHE A 1 115 ? 5.422 -8.931 -8.881 1.00 97.81 115 PHE A CA 1
ATOM 875 C C . PHE A 1 115 ? 4.597 -8.644 -7.627 1.00 97.81 115 PHE A C 1
ATOM 877 O O . PHE A 1 115 ? 5.162 -8.545 -6.539 1.00 97.81 115 PHE A O 1
ATOM 884 N N . ILE A 1 116 ? 3.270 -8.548 -7.742 1.00 97.50 116 ILE A N 1
ATOM 885 C CA . ILE A 1 116 ? 2.407 -8.208 -6.599 1.00 97.50 116 ILE A CA 1
ATOM 886 C C . ILE A 1 116 ? 2.395 -9.306 -5.524 1.00 97.50 116 ILE A C 1
ATOM 888 O O . ILE A 1 116 ? 2.303 -8.996 -4.336 1.00 97.50 116 ILE A O 1
ATOM 892 N N . GLU A 1 117 ? 2.585 -10.573 -5.901 1.00 97.62 117 GLU A N 1
ATOM 893 C CA . GLU A 1 117 ? 2.690 -11.699 -4.966 1.00 97.62 117 GLU A CA 1
ATOM 894 C C . GLU A 1 117 ? 3.913 -11.593 -4.048 1.00 97.62 117 GLU A C 1
ATOM 896 O O . GLU A 1 117 ? 3.872 -12.080 -2.919 1.00 97.62 117 GLU A O 1
ATOM 901 N N . ASN A 1 118 ? 4.978 -10.889 -4.463 1.00 96.81 118 ASN A N 1
ATOM 902 C CA . ASN A 1 118 ? 6.146 -10.671 -3.604 1.00 96.81 118 ASN A CA 1
ATOM 903 C C . ASN A 1 118 ? 5.798 -9.896 -2.325 1.00 96.81 118 ASN A C 1
ATOM 905 O O . ASN A 1 118 ? 6.535 -9.992 -1.343 1.00 96.81 118 ASN A O 1
ATOM 909 N N . PHE A 1 119 ? 4.718 -9.110 -2.332 1.00 98.50 119 PHE A N 1
ATOM 910 C CA . PHE A 1 119 ? 4.311 -8.285 -1.197 1.00 98.50 119 PHE A CA 1
ATOM 911 C C . PHE A 1 119 ? 3.537 -9.067 -0.138 1.00 98.50 119 PHE A C 1
ATOM 913 O O . PHE A 1 119 ? 3.503 -8.642 1.014 1.00 98.50 119 PHE A O 1
ATOM 920 N N . VAL A 1 120 ? 2.922 -10.197 -0.490 1.00 98.38 120 VAL A N 1
ATOM 921 C CA . VAL A 1 120 ? 2.100 -10.970 0.447 1.00 98.38 120 VAL A CA 1
ATOM 922 C C . VAL A 1 120 ? 2.970 -11.490 1.597 1.00 98.38 120 VAL A C 1
ATOM 924 O O . VAL A 1 120 ? 4.044 -12.054 1.390 1.00 98.38 120 VAL A O 1
ATOM 927 N N . GLY A 1 121 ? 2.519 -11.274 2.833 1.00 98.31 121 GLY A N 1
ATOM 928 C CA . GLY A 1 121 ? 3.224 -11.673 4.053 1.00 98.31 121 GLY A CA 1
ATOM 929 C C . GLY A 1 121 ? 4.376 -10.750 4.471 1.00 98.31 121 GLY A C 1
ATOM 930 O O . GLY A 1 121 ? 5.005 -10.997 5.503 1.00 98.31 121 GLY A O 1
ATOM 931 N N . LYS A 1 122 ? 4.671 -9.690 3.708 1.00 98.56 122 LYS A N 1
ATOM 932 C CA . LYS A 1 122 ? 5.637 -8.658 4.115 1.00 98.56 122 LYS A CA 1
ATOM 933 C C . LYS A 1 122 ? 5.085 -7.820 5.265 1.00 98.56 122 LYS A C 1
ATOM 935 O O . LYS A 1 122 ? 3.880 -7.777 5.471 1.00 98.56 122 LYS A O 1
ATOM 940 N N . LYS A 1 123 ? 5.953 -7.162 6.027 1.00 98.56 123 LYS A N 1
ATOM 941 C CA . LYS A 1 123 ? 5.582 -6.395 7.224 1.00 98.56 123 LYS A CA 1
ATOM 942 C C . LYS A 1 123 ? 5.952 -4.934 7.064 1.00 98.56 123 LYS A C 1
ATOM 944 O O . LYS A 1 123 ? 7.064 -4.649 6.637 1.00 98.56 123 LYS A O 1
ATOM 949 N N . ILE A 1 124 ? 5.057 -4.023 7.430 1.00 98.56 124 ILE A N 1
ATOM 950 C CA . ILE A 1 124 ? 5.314 -2.577 7.340 1.00 98.56 124 ILE A CA 1
ATOM 951 C C . ILE A 1 124 ? 5.994 -2.002 8.590 1.00 98.56 124 ILE A C 1
ATOM 953 O O . ILE A 1 124 ? 6.485 -0.877 8.538 1.00 98.56 124 ILE A O 1
ATOM 957 N N . LEU A 1 125 ? 6.018 -2.741 9.703 1.00 98.44 125 LEU A N 1
ATOM 958 C CA . LEU A 1 125 ? 6.649 -2.337 10.962 1.00 98.44 125 LEU A CA 1
ATOM 959 C C . LEU A 1 125 ? 7.880 -3.189 11.271 1.00 98.44 125 LEU A C 1
ATOM 961 O O . LEU A 1 125 ? 7.851 -4.403 11.056 1.00 98.44 125 LEU A O 1
ATOM 965 N N . ASP A 1 126 ? 8.912 -2.577 11.850 1.00 96.94 126 ASP A N 1
ATOM 966 C CA . ASP A 1 126 ? 10.065 -3.288 12.405 1.00 96.94 126 ASP A CA 1
ATOM 967 C C . ASP A 1 126 ? 9.735 -3.997 13.736 1.00 96.94 126 ASP A C 1
ATOM 969 O O . ASP A 1 126 ? 8.616 -3.947 14.255 1.00 96.94 126 ASP A O 1
ATOM 973 N N . THR A 1 127 ? 10.730 -4.664 14.326 1.00 94.38 127 THR A N 1
ATOM 974 C CA . THR A 1 127 ? 10.581 -5.376 15.608 1.00 94.38 127 THR A CA 1
ATOM 975 C C . THR A 1 127 ? 10.283 -4.464 16.798 1.00 94.38 127 THR A C 1
ATOM 977 O O . THR A 1 127 ? 9.827 -4.955 17.827 1.00 94.38 127 THR A O 1
ATOM 980 N N . ASN A 1 128 ? 10.541 -3.161 16.677 1.00 94.38 128 ASN A N 1
ATOM 981 C CA . ASN A 1 128 ? 10.245 -2.158 17.699 1.00 94.38 128 ASN A CA 1
ATOM 982 C C . ASN A 1 128 ? 8.864 -1.512 17.487 1.00 94.38 128 ASN A C 1
ATOM 984 O O . ASN A 1 128 ? 8.474 -0.644 18.264 1.00 94.38 128 ASN A O 1
ATOM 988 N N . GLY A 1 129 ? 8.131 -1.906 16.438 1.00 94.56 129 GLY A N 1
ATOM 989 C CA . GLY A 1 129 ? 6.847 -1.316 16.066 1.00 94.56 129 GLY A CA 1
ATOM 990 C C . GLY A 1 129 ? 6.962 -0.010 15.274 1.00 94.56 129 GLY A C 1
ATOM 991 O O . GLY A 1 129 ? 5.951 0.662 15.073 1.00 94.56 129 GLY A O 1
ATOM 992 N N . SER A 1 130 ? 8.160 0.354 14.810 1.00 96.94 130 SER A N 1
ATOM 993 C CA . SER A 1 130 ? 8.377 1.551 13.992 1.00 96.94 130 SER A CA 1
ATOM 994 C C . SER A 1 130 ? 7.987 1.282 12.544 1.00 96.94 130 SER A C 1
ATOM 996 O O . SER A 1 130 ? 8.325 0.235 11.994 1.00 96.94 130 SER A O 1
ATOM 998 N N . LEU A 1 131 ? 7.301 2.233 11.908 1.00 98.19 131 LEU A N 1
ATOM 999 C CA . LEU A 1 131 ? 6.946 2.136 10.493 1.00 98.19 131 LEU A CA 1
ATOM 1000 C C . LEU A 1 131 ? 8.210 2.203 9.624 1.00 98.19 131 LEU A C 1
ATOM 1002 O O . LEU A 1 131 ? 8.927 3.199 9.643 1.00 98.19 131 LEU A O 1
ATOM 1006 N N . VAL A 1 132 ? 8.452 1.146 8.851 1.00 98.06 132 VAL A N 1
ATOM 1007 C CA . VAL A 1 132 ? 9.568 1.032 7.894 1.00 98.06 132 VAL A CA 1
ATOM 1008 C C . VAL A 1 132 ? 9.100 0.786 6.456 1.00 98.06 132 VAL A C 1
ATOM 1010 O O . VAL A 1 132 ? 9.895 0.902 5.525 1.00 98.06 132 VAL A O 1
ATOM 1013 N N . GLY A 1 133 ? 7.817 0.464 6.266 1.00 97.44 133 GLY A N 1
ATOM 1014 C CA . GLY A 1 133 ? 7.216 0.225 4.956 1.00 97.44 133 GLY A CA 1
ATOM 1015 C C . GLY A 1 133 ? 7.764 -1.012 4.241 1.00 97.44 133 GLY A C 1
ATOM 1016 O O . GLY A 1 133 ? 8.385 -1.881 4.852 1.00 97.44 133 GLY A O 1
ATOM 1017 N N . ILE A 1 134 ? 7.502 -1.097 2.932 1.00 98.38 134 ILE A N 1
ATOM 1018 C CA . ILE A 1 134 ? 8.024 -2.144 2.044 1.00 98.38 134 ILE A CA 1
ATOM 1019 C C . ILE A 1 134 ? 8.892 -1.502 0.963 1.00 98.38 134 ILE A C 1
ATOM 1021 O O . ILE A 1 134 ? 8.451 -0.590 0.272 1.00 98.38 134 ILE A O 1
ATOM 1025 N N . THR A 1 135 ? 10.113 -2.004 0.787 1.00 98.25 135 THR A N 1
ATOM 1026 C CA . THR A 1 135 ? 11.062 -1.527 -0.225 1.00 98.25 135 THR A CA 1
ATOM 1027 C C . THR A 1 135 ? 11.160 -2.491 -1.402 1.00 98.25 135 THR A C 1
ATOM 1029 O O . THR A 1 135 ? 11.532 -3.654 -1.245 1.00 98.25 135 THR A O 1
ATOM 1032 N N . ILE A 1 136 ? 10.913 -1.988 -2.605 1.00 98.06 136 ILE A N 1
ATOM 1033 C CA . ILE A 1 136 ? 11.285 -2.633 -3.862 1.00 98.06 136 ILE A CA 1
ATOM 1034 C C . ILE A 1 136 ? 12.785 -2.443 -4.069 1.00 98.06 136 ILE A C 1
ATOM 1036 O O . ILE A 1 136 ? 13.277 -1.315 -4.179 1.00 98.06 136 ILE A O 1
ATOM 1040 N N . GLU A 1 137 ? 13.519 -3.550 -4.114 1.00 96.81 137 GLU A N 1
ATOM 1041 C CA . GLU A 1 137 ? 14.957 -3.539 -4.363 1.00 96.81 137 GLU A CA 1
ATOM 1042 C C . GLU A 1 137 ? 15.287 -3.227 -5.830 1.00 96.81 137 GLU A C 1
ATOM 1044 O O . GLU A 1 137 ? 14.439 -3.243 -6.717 1.00 96.81 137 GLU A O 1
ATOM 1049 N N . LYS A 1 138 ? 16.560 -2.947 -6.130 1.00 91.31 138 LYS A N 1
ATOM 1050 C CA . LYS A 1 138 ? 16.991 -2.690 -7.520 1.00 91.31 138 LYS A CA 1
ATOM 1051 C C . LYS A 1 138 ? 16.878 -3.931 -8.420 1.00 91.31 138 LYS A C 1
ATOM 1053 O O . LYS A 1 138 ? 16.772 -3.803 -9.638 1.00 91.31 138 LYS A O 1
ATOM 1058 N N . GLY A 1 139 ? 16.946 -5.117 -7.831 1.00 91.94 139 GLY A N 1
ATOM 1059 C CA . GLY A 1 139 ? 16.865 -6.398 -8.522 1.00 91.94 139 GLY A CA 1
ATOM 1060 C C . GLY A 1 139 ? 16.362 -7.476 -7.575 1.00 91.94 139 GLY A C 1
ATOM 1061 O O . GLY A 1 139 ? 15.794 -7.163 -6.530 1.00 91.94 139 GLY A O 1
ATOM 1062 N N . LYS A 1 140 ? 16.578 -8.742 -7.929 1.00 93.31 140 LYS A N 1
ATOM 1063 C CA . LYS A 1 140 ? 16.126 -9.859 -7.096 1.00 93.31 140 LYS A CA 1
ATOM 1064 C C . LYS A 1 140 ? 16.798 -9.862 -5.727 1.00 93.31 140 LYS A C 1
ATOM 1066 O O . LYS A 1 140 ? 18.012 -9.658 -5.617 1.00 93.31 140 LYS A O 1
ATOM 1071 N N . LEU A 1 141 ? 16.012 -10.150 -4.698 1.00 92.25 141 LEU A N 1
ATOM 1072 C CA . LEU A 1 141 ? 16.490 -10.358 -3.344 1.00 92.25 141 LEU A CA 1
ATOM 1073 C C . LEU A 1 141 ? 17.386 -11.592 -3.287 1.00 92.25 141 LEU A C 1
ATOM 1075 O O . LEU A 1 141 ? 17.062 -12.666 -3.795 1.00 92.25 141 LEU A O 1
ATOM 1079 N N . ARG A 1 142 ? 18.527 -11.455 -2.615 1.00 91.31 142 ARG A N 1
ATOM 1080 C CA . ARG A 1 142 ? 19.426 -12.584 -2.363 1.00 91.31 142 ARG A CA 1
ATOM 1081 C C . ARG A 1 142 ? 18.925 -13.390 -1.175 1.00 91.31 142 ARG A C 1
ATOM 1083 O O . ARG A 1 142 ? 18.191 -12.873 -0.340 1.00 91.31 142 ARG A O 1
ATOM 1090 N N . ALA A 1 143 ? 19.342 -14.649 -1.043 1.00 87.69 143 ALA A N 1
ATOM 1091 C CA . ALA A 1 143 ? 18.969 -15.514 0.084 1.00 87.69 143 ALA A CA 1
ATOM 1092 C C . ALA A 1 143 ? 19.381 -14.949 1.466 1.00 87.69 143 ALA A C 1
ATOM 1094 O O . ALA A 1 143 ? 18.688 -15.182 2.452 1.00 87.69 143 ALA A O 1
ATOM 1095 N N . ASP A 1 144 ? 20.432 -14.137 1.513 1.00 91.94 144 ASP A N 1
ATOM 1096 C CA . ASP A 1 144 ? 21.069 -13.573 2.706 1.00 91.94 144 ASP A CA 1
ATOM 1097 C C . ASP A 1 144 ? 20.703 -12.102 2.990 1.00 91.94 144 ASP A C 1
ATOM 1099 O O . ASP A 1 144 ? 21.238 -11.501 3.922 1.00 91.94 144 ASP A O 1
ATOM 1103 N N . THR A 1 145 ? 19.798 -11.494 2.209 1.00 91.81 145 THR A N 1
ATOM 1104 C CA . THR A 1 145 ? 19.365 -10.108 2.445 1.00 91.81 145 THR A CA 1
ATOM 1105 C C . THR A 1 145 ? 18.800 -9.936 3.863 1.00 91.81 145 THR A C 1
ATOM 1107 O O . THR A 1 145 ? 17.933 -10.692 4.294 1.00 91.81 145 THR A O 1
ATOM 1110 N N . LYS A 1 146 ? 19.279 -8.919 4.586 1.00 93.25 146 LYS A N 1
ATOM 1111 C CA . LYS A 1 146 ? 18.736 -8.511 5.891 1.00 93.25 146 LYS A CA 1
ATOM 1112 C C . LYS A 1 146 ? 17.430 -7.729 5.713 1.00 93.25 146 LYS A C 1
ATOM 1114 O O . LYS A 1 146 ? 17.331 -6.934 4.775 1.00 93.25 146 LYS A O 1
ATOM 1119 N N . GLY A 1 147 ? 16.468 -7.916 6.619 1.00 94.31 147 GLY A N 1
ATOM 1120 C CA . GLY A 1 147 ? 15.182 -7.207 6.586 1.00 94.31 147 GLY A CA 1
ATOM 1121 C C . GLY A 1 147 ? 14.302 -7.603 5.395 1.00 94.31 147 GLY A C 1
ATOM 1122 O O . GLY A 1 147 ? 13.615 -6.763 4.822 1.00 94.31 147 GLY A O 1
ATOM 1123 N N . LYS A 1 148 ? 14.374 -8.863 4.951 1.00 95.25 148 LYS A N 1
ATOM 1124 C CA . LYS A 1 148 ? 13.604 -9.398 3.810 1.00 95.25 148 LYS A CA 1
ATOM 1125 C C . LYS A 1 148 ? 12.099 -9.318 3.982 1.00 95.25 148 LYS A C 1
ATOM 1127 O O . LYS A 1 148 ? 11.368 -9.295 2.994 1.00 95.25 148 LYS A O 1
ATOM 1132 N N . GLU A 1 149 ? 11.647 -9.336 5.221 1.00 96.25 149 GLU A N 1
ATOM 1133 C CA . GLU A 1 149 ? 10.269 -9.128 5.626 1.00 96.25 149 GLU A CA 1
ATOM 1134 C C . GLU A 1 149 ? 9.752 -7.741 5.215 1.00 96.25 149 GLU A C 1
ATOM 1136 O O . GLU A 1 149 ? 8.553 -7.596 5.023 1.00 96.25 149 GLU A O 1
ATOM 1141 N N . HIS A 1 150 ? 10.639 -6.767 4.978 1.00 98.19 150 HIS A N 1
ATOM 1142 C CA . HIS A 1 150 ? 10.313 -5.401 4.548 1.00 98.19 150 HIS A CA 1
ATOM 1143 C C . HIS A 1 150 ? 10.676 -5.141 3.083 1.00 98.19 150 HIS A C 1
ATOM 1145 O O . HIS A 1 150 ? 10.739 -3.993 2.652 1.00 98.19 150 HIS A O 1
ATOM 1151 N N . LYS A 1 151 ? 11.013 -6.181 2.310 1.00 98.31 151 LYS A N 1
ATOM 1152 C CA . LYS A 1 151 ? 11.587 -6.015 0.971 1.00 98.31 151 LYS A CA 1
ATOM 1153 C C . LYS A 1 151 ? 10.981 -6.960 -0.051 1.00 98.31 151 LYS A C 1
ATOM 1155 O O . LYS A 1 151 ? 10.651 -8.105 0.272 1.00 98.31 151 LYS A O 1
ATOM 1160 N N . VAL A 1 152 ? 10.924 -6.498 -1.295 1.00 97.81 152 VAL A N 1
ATOM 1161 C CA . VAL A 1 152 ? 10.469 -7.264 -2.463 1.00 97.81 152 VAL A CA 1
ATOM 1162 C C . VAL A 1 152 ? 11.455 -7.154 -3.621 1.00 97.81 152 VAL A C 1
ATOM 1164 O O . VAL A 1 152 ? 12.297 -6.251 -3.657 1.00 97.81 152 VAL A O 1
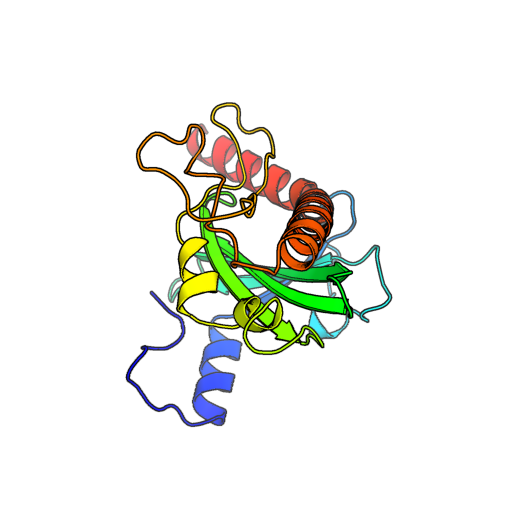ATOM 1167 N N . ASP A 1 153 ? 11.351 -8.088 -4.563 1.00 97.56 153 ASP A N 1
ATOM 1168 C CA . ASP A 1 153 ? 12.173 -8.100 -5.767 1.00 97.56 153 ASP A CA 1
ATOM 1169 C C . ASP A 1 153 ? 11.966 -6.843 -6.621 1.00 97.56 153 ASP A C 1
ATOM 1171 O O . ASP A 1 153 ? 10.854 -6.348 -6.802 1.00 97.56 153 ASP A O 1
ATOM 1175 N N . GLY A 1 154 ? 13.060 -6.358 -7.201 1.00 96.94 154 GLY A N 1
ATOM 1176 C CA . GLY A 1 154 ? 13.034 -5.334 -8.235 1.00 96.94 154 GLY A CA 1
ATOM 1177 C C . GLY A 1 154 ? 12.664 -5.864 -9.613 1.00 96.94 154 GLY A C 1
ATOM 1178 O O . GLY A 1 154 ? 12.986 -6.997 -9.975 1.00 96.94 154 GLY A O 1
ATOM 1179 N N . ILE A 1 155 ? 12.093 -4.985 -10.435 1.00 96.50 155 ILE A N 1
ATOM 1180 C CA . ILE A 1 155 ? 11.865 -5.247 -11.855 1.00 96.50 155 ILE A CA 1
ATOM 1181 C C . ILE A 1 155 ? 13.118 -4.848 -12.646 1.00 96.50 155 ILE A C 1
ATOM 1183 O O . ILE A 1 155 ? 13.559 -3.692 -12.619 1.00 96.50 155 ILE A O 1
ATOM 1187 N N . SER A 1 156 ? 13.695 -5.810 -13.369 1.00 94.62 156 SER A N 1
ATOM 1188 C CA . SER A 1 156 ? 14.885 -5.581 -14.195 1.00 94.62 156 SER A CA 1
ATOM 1189 C C . SER A 1 156 ? 14.635 -4.470 -15.220 1.00 94.62 156 SER A C 1
ATOM 1191 O O . SER A 1 156 ? 13.625 -4.472 -15.917 1.00 94.62 156 SER A O 1
ATOM 1193 N N . GLY A 1 157 ? 15.545 -3.496 -15.301 1.00 94.88 157 GLY A N 1
ATOM 1194 C CA . GLY A 1 157 ? 15.423 -2.359 -16.222 1.00 94.88 157 GLY A CA 1
ATOM 1195 C C . GLY A 1 157 ? 14.406 -1.282 -15.815 1.00 94.88 157 GLY A C 1
ATOM 1196 O O . GLY A 1 157 ? 14.311 -0.270 -16.501 1.00 94.88 157 GLY A O 1
ATOM 1197 N N . ALA A 1 158 ? 13.699 -1.434 -14.689 1.00 96.75 158 ALA A N 1
ATOM 1198 C CA . ALA A 1 158 ? 12.658 -0.502 -14.241 1.00 96.75 158 ALA A CA 1
ATOM 1199 C C . ALA A 1 158 ? 12.924 0.085 -12.843 1.00 96.75 158 ALA A C 1
ATOM 1201 O O . ALA A 1 158 ? 12.007 0.353 -12.066 1.00 96.75 158 ALA A O 1
ATOM 1202 N N . THR A 1 159 ? 14.197 0.328 -12.512 1.00 96.62 159 THR A N 1
ATOM 1203 C CA . THR A 1 159 ? 14.601 0.864 -11.200 1.00 96.62 159 THR A CA 1
ATOM 1204 C C . THR A 1 159 ? 13.917 2.190 -10.854 1.00 96.62 159 THR A C 1
ATOM 1206 O O . THR A 1 159 ? 13.620 2.422 -9.688 1.00 96.62 159 THR A O 1
ATOM 1209 N N . LEU A 1 160 ? 13.664 3.070 -11.831 1.00 97.56 160 LEU A N 1
ATOM 1210 C CA . LEU A 1 160 ? 13.019 4.362 -11.565 1.00 97.56 160 LEU A CA 1
ATOM 1211 C C . LEU A 1 160 ? 11.535 4.214 -11.206 1.00 97.56 160 LEU A C 1
ATOM 1213 O O . LEU A 1 160 ? 11.084 4.873 -10.276 1.00 97.56 160 LEU A O 1
ATOM 1217 N N . THR A 1 161 ? 10.810 3.306 -11.864 1.00 98.00 161 THR A N 1
ATOM 1218 C CA . THR A 1 161 ? 9.434 2.957 -11.480 1.00 98.00 161 THR A CA 1
ATOM 1219 C C . THR A 1 161 ? 9.400 2.404 -10.055 1.00 98.00 161 THR A C 1
ATOM 1221 O O . THR A 1 161 ? 8.613 2.871 -9.238 1.00 98.00 161 THR A O 1
ATOM 1224 N N . GLY A 1 162 ? 10.304 1.471 -9.724 1.00 97.81 162 GLY A N 1
ATOM 1225 C CA . GLY A 1 162 ? 10.411 0.912 -8.372 1.00 97.81 162 GLY A CA 1
ATOM 1226 C C . GLY A 1 162 ? 10.720 1.965 -7.301 1.00 97.81 162 GLY A C 1
ATOM 1227 O O . GLY A 1 162 ? 10.105 1.953 -6.242 1.00 97.81 162 GLY A O 1
ATOM 1228 N N . LYS A 1 163 ? 11.612 2.925 -7.588 1.00 98.19 163 LYS A N 1
ATOM 1229 C CA . LYS A 1 163 ? 11.890 4.054 -6.683 1.00 98.19 163 LYS A CA 1
ATOM 1230 C C . LYS A 1 163 ? 10.666 4.936 -6.454 1.00 98.19 163 LYS A C 1
ATOM 1232 O O . LYS A 1 163 ? 10.372 5.236 -5.305 1.00 98.19 163 LYS A O 1
ATOM 1237 N N . GLY A 1 164 ? 9.948 5.295 -7.519 1.00 98.44 164 GLY A N 1
ATOM 1238 C CA . GLY A 1 164 ? 8.715 6.073 -7.401 1.00 98.44 164 GLY A CA 1
ATOM 1239 C C . GLY A 1 164 ? 7.676 5.370 -6.525 1.00 98.44 164 GLY A C 1
ATOM 1240 O O . GLY A 1 164 ? 7.093 5.994 -5.643 1.00 98.44 164 GLY A O 1
ATOM 1241 N N . ILE A 1 165 ? 7.523 4.049 -6.690 1.00 98.50 165 ILE A N 1
ATOM 1242 C CA . ILE A 1 165 ? 6.650 3.243 -5.827 1.00 98.50 165 ILE A CA 1
ATOM 1243 C C . ILE A 1 165 ? 7.126 3.240 -4.377 1.00 98.50 165 ILE A C 1
ATOM 1245 O O . ILE A 1 165 ? 6.303 3.455 -3.497 1.00 98.50 165 ILE A O 1
ATOM 1249 N N . ASN A 1 166 ? 8.421 3.059 -4.107 1.00 98.56 166 ASN A N 1
ATOM 1250 C CA . ASN A 1 166 ? 8.939 3.126 -2.736 1.00 98.56 166 ASN A CA 1
ATOM 1251 C C . ASN A 1 166 ? 8.607 4.464 -2.061 1.00 98.56 166 ASN A C 1
ATOM 1253 O O . ASN A 1 166 ? 8.199 4.482 -0.903 1.00 98.56 166 ASN A O 1
ATOM 1257 N N . GLU A 1 167 ? 8.772 5.570 -2.791 1.00 98.56 167 GLU A N 1
ATOM 1258 C CA . GLU A 1 167 ? 8.517 6.919 -2.286 1.00 98.56 167 GLU A CA 1
ATOM 1259 C C . GLU A 1 167 ? 7.040 7.125 -1.939 1.00 98.56 167 GLU A C 1
ATOM 1261 O O . GLU A 1 167 ? 6.723 7.470 -0.799 1.00 98.56 167 GLU A O 1
ATOM 1266 N N . PHE A 1 168 ? 6.123 6.884 -2.883 1.00 98.06 168 PHE A N 1
ATOM 1267 C CA . PHE A 1 168 ? 4.707 7.131 -2.604 1.00 98.06 168 PHE A CA 1
ATOM 1268 C C . PHE A 1 168 ? 4.110 6.101 -1.650 1.00 98.06 168 PHE A C 1
ATOM 1270 O O . PHE A 1 168 ? 3.242 6.448 -0.858 1.00 98.06 168 PHE A O 1
ATOM 1277 N N . LEU A 1 169 ? 4.578 4.849 -1.683 1.00 98.62 169 LEU A N 1
ATOM 1278 C CA . LEU A 1 169 ? 4.068 3.810 -0.795 1.00 98.62 169 LEU A CA 1
ATOM 1279 C C . LEU A 1 169 ? 4.399 4.128 0.662 1.00 98.62 169 LEU A C 1
ATOM 1281 O O . LEU A 1 169 ? 3.532 3.978 1.520 1.00 98.62 169 LEU A O 1
ATOM 1285 N N . MET A 1 170 ? 5.624 4.588 0.942 1.00 98.62 170 MET A N 1
ATOM 1286 C CA . MET A 1 170 ? 5.986 5.047 2.283 1.00 98.62 170 MET A CA 1
ATOM 1287 C C . MET A 1 170 ? 5.152 6.266 2.688 1.00 98.62 170 MET A C 1
ATOM 1289 O O . MET A 1 170 ? 4.576 6.263 3.771 1.00 98.62 170 MET A O 1
ATOM 1293 N N . GLY A 1 171 ? 5.018 7.263 1.805 1.00 98.31 171 GLY A N 1
ATOM 1294 C CA . GLY A 1 171 ? 4.230 8.464 2.092 1.00 98.31 171 GLY A CA 1
ATOM 1295 C C . GLY A 1 171 ? 2.752 8.170 2.375 1.00 98.31 171 GLY A C 1
ATOM 1296 O O . GLY A 1 171 ? 2.183 8.703 3.324 1.00 98.31 171 GLY A O 1
ATOM 1297 N N . ASP A 1 172 ? 2.119 7.283 1.605 1.00 98.12 172 ASP A N 1
ATOM 1298 C CA . ASP A 1 172 ? 0.740 6.868 1.875 1.00 98.12 172 ASP A CA 1
ATOM 1299 C C . ASP A 1 172 ? 0.649 6.062 3.176 1.00 98.12 172 ASP A C 1
ATOM 1301 O O . ASP A 1 172 ? -0.221 6.336 4.001 1.00 98.12 172 ASP A O 1
ATOM 1305 N N . LEU A 1 173 ? 1.575 5.130 3.433 1.00 98.44 173 LEU A N 1
ATOM 1306 C CA . LEU A 1 173 ? 1.622 4.416 4.712 1.00 98.44 173 LEU A CA 1
ATOM 1307 C C . LEU A 1 173 ? 1.720 5.377 5.900 1.00 98.44 173 LEU A C 1
ATOM 1309 O O . LEU A 1 173 ? 0.986 5.202 6.868 1.00 98.44 173 LEU A O 1
ATOM 1313 N N . GLU A 1 174 ? 2.563 6.406 5.824 1.00 98.38 174 GLU A N 1
ATOM 1314 C CA . GLU A 1 174 ? 2.679 7.443 6.853 1.00 98.38 174 GLU A CA 1
ATOM 1315 C C . GLU A 1 174 ? 1.358 8.184 7.080 1.00 98.38 174 GLU A C 1
ATOM 1317 O O . GLU A 1 174 ? 0.989 8.410 8.231 1.00 98.38 174 GLU A O 1
ATOM 1322 N N . ARG A 1 175 ? 0.609 8.501 6.014 1.00 97.69 175 ARG A N 1
ATOM 1323 C CA . ARG A 1 175 ? -0.705 9.163 6.114 1.00 97.69 175 ARG A CA 1
ATOM 1324 C C . ARG A 1 175 ? -1.734 8.306 6.848 1.00 97.69 175 ARG A C 1
ATOM 1326 O O . ARG A 1 175 ? -2.487 8.830 7.661 1.00 97.69 175 ARG A O 1
ATOM 1333 N N . PHE A 1 176 ? -1.772 6.999 6.586 1.00 98.12 176 PHE A N 1
ATOM 1334 C CA . PHE A 1 176 ? -2.740 6.089 7.215 1.00 98.12 176 PHE A CA 1
ATOM 1335 C C . PHE A 1 176 ? -2.288 5.563 8.594 1.00 98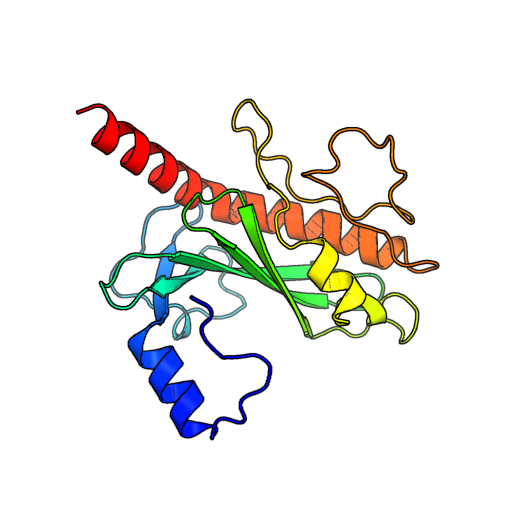.12 176 PHE A C 1
ATOM 1337 O O . PHE A 1 176 ? -3.117 5.138 9.407 1.00 98.12 176 PHE A O 1
ATOM 1344 N N . ASN A 1 177 ? -0.986 5.596 8.899 1.00 97.81 177 ASN A N 1
ATOM 1345 C CA . ASN A 1 177 ? -0.422 4.996 10.111 1.00 97.81 177 ASN A CA 1
ATOM 1346 C C . ASN A 1 177 ? -0.953 5.554 11.452 1.00 97.81 177 ASN A C 1
ATOM 1348 O O . ASN A 1 177 ? -1.030 4.759 12.397 1.00 97.81 177 ASN A O 1
ATOM 1352 N N . PRO A 1 178 ? -1.346 6.838 11.600 1.00 98.06 178 PRO A N 1
ATOM 1353 C CA . PRO A 1 178 ? -1.973 7.332 12.826 1.00 98.06 178 PRO A CA 1
ATOM 1354 C C . PRO A 1 178 ? -3.211 6.519 13.224 1.00 98.06 178 PRO A C 1
ATOM 1356 O O . PRO A 1 178 ? -3.291 6.025 14.351 1.00 98.06 178 PRO A O 1
ATOM 1359 N N . TYR A 1 179 ? -4.118 6.263 12.275 1.00 98.00 179 TYR A N 1
ATOM 1360 C CA . TYR A 1 179 ? -5.304 5.441 12.520 1.00 98.00 179 TYR A CA 1
ATOM 1361 C C . TYR A 1 179 ? -4.934 4.000 12.882 1.00 98.00 179 TYR A C 1
ATOM 1363 O O . TYR A 1 179 ? -5.433 3.447 13.865 1.00 98.00 179 TYR A O 1
ATOM 1371 N N . PHE A 1 180 ? -4.007 3.397 12.135 1.00 97.94 180 PHE A N 1
ATOM 1372 C CA . PHE A 1 180 ? -3.569 2.028 12.408 1.00 97.94 180 PHE A CA 1
ATOM 1373 C C . PHE A 1 180 ? -2.901 1.892 13.781 1.00 97.94 180 PHE A C 1
ATOM 1375 O O . PHE A 1 180 ? -3.098 0.895 14.472 1.00 97.94 180 PHE A O 1
ATOM 1382 N N . THR A 1 181 ? -2.164 2.911 14.221 1.00 97.31 181 THR A N 1
ATOM 1383 C CA . THR A 1 181 ? -1.549 2.951 15.553 1.00 97.31 181 THR A CA 1
ATOM 1384 C C . THR A 1 181 ? -2.604 3.013 16.653 1.00 97.31 181 THR A C 1
ATOM 1386 O O . THR A 1 181 ? -2.517 2.252 17.616 1.00 97.31 181 THR A O 1
ATOM 1389 N N . ILE A 1 182 ? -3.639 3.846 16.490 1.00 96.81 182 ILE A N 1
ATOM 1390 C CA . ILE A 1 182 ? -4.772 3.905 17.426 1.00 96.81 182 ILE A CA 1
ATOM 1391 C C . ILE A 1 182 ? -5.422 2.523 17.570 1.00 96.81 182 ILE A C 1
ATOM 1393 O O . ILE A 1 182 ? -5.678 2.080 18.689 1.00 96.81 182 ILE A O 1
ATOM 1397 N N . LEU A 1 183 ? -5.668 1.825 16.458 1.00 96.00 183 LEU A N 1
ATOM 1398 C CA . LEU A 1 183 ? -6.279 0.494 16.480 1.00 96.00 183 LEU A CA 1
ATOM 1399 C C . LEU A 1 183 ? -5.386 -0.561 17.145 1.00 96.00 183 LEU A C 1
ATOM 1401 O O . LEU A 1 183 ? -5.867 -1.289 18.012 1.00 96.00 183 LEU A O 1
ATOM 1405 N N . ARG A 1 184 ? -4.091 -0.621 16.803 1.00 94.81 184 ARG A N 1
ATOM 1406 C CA . ARG A 1 184 ? -3.142 -1.556 17.437 1.00 94.81 184 ARG A CA 1
ATOM 1407 C C . ARG A 1 184 ? -3.076 -1.355 18.957 1.00 94.81 184 ARG A C 1
ATOM 1409 O O . ARG A 1 184 ? -3.095 -2.333 19.701 1.00 94.81 184 ARG A O 1
ATOM 1416 N N . ASN A 1 185 ? -3.079 -0.103 19.420 1.00 92.75 185 ASN A N 1
ATOM 1417 C CA . ASN A 1 185 ? -3.049 0.223 20.849 1.00 92.75 185 ASN A CA 1
ATOM 1418 C C . ASN A 1 185 ? -4.356 -0.135 21.572 1.00 92.75 185 ASN A C 1
ATOM 1420 O O . ASN A 1 185 ? -4.314 -0.592 22.712 1.00 92.75 185 ASN A O 1
ATOM 1424 N N . LYS A 1 186 ? -5.518 0.041 20.926 1.00 89.81 186 LYS A N 1
ATOM 1425 C CA . LYS A 1 186 ? -6.812 -0.373 21.498 1.00 89.81 186 LYS A CA 1
ATOM 1426 C C . LYS A 1 186 ? -6.860 -1.877 21.747 1.00 89.81 186 LYS A C 1
ATOM 1428 O O . LYS A 1 186 ? -7.150 -2.286 22.865 1.00 89.81 186 LYS A O 1
ATOM 1433 N N . VAL A 1 187 ? -6.492 -2.675 20.744 1.00 78.50 187 VAL A N 1
ATOM 1434 C CA . VAL A 1 187 ? -6.456 -4.142 20.866 1.00 78.50 187 VAL A CA 1
ATOM 1435 C C . VAL A 1 187 ? -5.481 -4.575 21.963 1.00 78.50 187 VAL A C 1
ATOM 1437 O O . VAL A 1 187 ? -5.807 -5.444 22.764 1.00 78.50 187 VAL A O 1
ATOM 1440 N N . HIS A 1 188 ? -4.302 -3.951 22.045 1.00 74.88 188 HIS A N 1
ATOM 1441 C CA . HIS A 1 188 ? -3.338 -4.242 23.108 1.00 74.88 188 HIS A CA 1
ATOM 1442 C C . HIS A 1 188 ? -3.919 -4.012 24.512 1.00 74.88 188 HIS A C 1
ATOM 1444 O O . HIS A 1 188 ? -3.751 -4.856 25.391 1.00 74.88 188 HIS A O 1
ATOM 1450 N N . ASN A 1 189 ? -4.635 -2.903 24.711 1.00 72.62 189 ASN A N 1
ATOM 1451 C CA . ASN A 1 189 ? -5.231 -2.567 26.003 1.00 72.62 189 ASN A CA 1
ATOM 1452 C C . ASN A 1 189 ? -6.385 -3.507 26.389 1.00 72.62 189 ASN A C 1
ATOM 1454 O O . ASN A 1 189 ? -6.508 -3.839 27.561 1.00 72.62 189 ASN A O 1
ATOM 1458 N N . GLU A 1 190 ? -7.192 -3.961 25.425 1.00 73.12 190 GLU A N 1
ATOM 1459 C CA . GLU A 1 190 ? -8.296 -4.911 25.655 1.00 73.12 190 GLU A CA 1
ATOM 1460 C C . GLU A 1 190 ? -7.814 -6.330 26.003 1.00 73.12 190 GLU A C 1
ATOM 1462 O O . GLU A 1 190 ? -8.527 -7.077 26.664 1.00 73.12 190 GLU A O 1
ATOM 1467 N N . VAL A 1 191 ? -6.611 -6.723 25.568 1.00 66.25 191 VAL A N 1
ATOM 1468 C CA . VAL A 1 191 ? -6.036 -8.052 25.860 1.00 66.25 191 VAL A CA 1
ATOM 1469 C C . VAL A 1 191 ? -5.406 -8.124 27.258 1.00 66.25 191 VAL A C 1
ATOM 1471 O O . VAL A 1 191 ? -5.266 -9.214 27.811 1.00 66.25 191 VAL A O 1
ATOM 1474 N N . ILE A 1 192 ? -4.989 -6.986 27.821 1.00 62.84 192 ILE A N 1
ATOM 1475 C CA . ILE A 1 192 ? -4.271 -6.915 29.108 1.00 62.84 192 ILE A CA 1
ATOM 1476 C C . ILE A 1 192 ? -5.204 -6.538 30.277 1.00 62.84 192 ILE A C 1
ATOM 1478 O O . ILE A 1 192 ? -4.827 -6.723 31.435 1.00 62.84 192 ILE A O 1
ATOM 1482 N N . SER A 1 193 ? -6.410 -6.034 29.991 1.00 52.41 193 SER A N 1
ATOM 1483 C CA . SER A 1 193 ? -7.485 -5.795 30.969 1.00 52.41 193 SER A CA 1
ATOM 1484 C C . SER A 1 193 ? -8.257 -7.063 31.317 1.00 52.41 193 SER A C 1
ATOM 1486 O O . SER A 1 193 ? -8.554 -7.254 32.516 1.00 52.41 193 SER A O 1
#

Foldseek 3Di:
DDLDDPPDDDDPVRSVVSCVVFKFKFWAFLLQHTDPPDAPVNDDPPPPRIWMWIFGADPVRDTFKIKGKFWWDFPPWIWIWIWMDTPLLWFTQWIATDDDDDDPLFLVCCHPPVQGVQRGRATQADPVRHGPAAAADCAQDDPPDPSSSRYGGHGHPRSRRRVGCVVRRSVSCSSNVSNSVVSNVVVVVVVVD

Radius of gyration: 17.17 Å; chains: 1; bounding box: 45×36×52 Å

Sequence (193 aa):
GQLIEPDQKYAKKDILDMFARRMSSVVVDPAGTVIPNLTADEVNADETDRLPIYLLKDANGAVTAYCFPISGKGLWSTVKGYLALDSDLNTVRGITFYSHGETPGLGGEISKDWFIENFVGKKILDTNGSLVGITIEKGKLRADTKGKEHKVDGISGATLTGKGINEFLMGDLERFNPYFTILRNKVHNEVIS

pLDDT: mean 92.4, std 9.53, range [52.34, 98.75]

Secondary structure (DSSP, 8-state):
--SS-TT----HHHHHHHHHHHEEEEEE-TT--B-TT--GGG--TT-TT-EEEEEEE-TTS-EEEEEEEEEEE-SSSEEEEEEEEETTSSBEEEEEEEE--PPTTTGGGGGSHHHHGGGTT-BSB-TTS-B---EE-SSPPPTT-TTGGGEEPPPTT-HHHHHHHHHHHHHHHHHHHHHHHHHHHHHHHHHH-